Protein AF-A0A9W6WKI5-F1 (afdb_monomer_lite)

Radius of gyration: 19.66 Å; chains: 1; bounding box: 50×52×64 Å

Foldseek 3Di:
DDCCDPVNVVLVVLVVVLVVLVVVLVCQQPPQVVVNQLFGAADCPPCQVQDPDRRVDADPVGFTKGFLLSLLVSLQSLQVSLVSLLVNCLPPVVSLVVNLVSVVSNLSSLCQQQPDDDPPPVPDPDDDLDDHQADPVLLWGFMWTDRPPSDIDTDPRDDCSRVSQQSNKDKDAVVSCVSRVVNVVSVVVCCVVVVVSCVRQWQPPPPQPVRNMTMGGSAHPVSVVSVVVQCPDCVHNDPPPDD

Sequence (243 aa):
MNGISAMSIHRQFLERVFQKLLLNFTWWVNIKDSDGNGVFEGGFLGLDNIGVFNRSEPLPTGGSLEQTDATGWMAFFSLQMLNIALELAKENPVYEDIASKFFEHYLLIADAMSFQSARVNEDRKGKTTNESLWSETDQFFYDAITWGDNHKQKLPVRSLVGLIPLYASLTLEPEILKRFPNFTKRLDWLVENKQYLIKRNIGCMNVKGSGDRLLLSLVSKDRLLAILSKMFDEDEFLSNYEF

pLDDT: mean 78.52, std 16.02, range [34.25, 97.06]

Secondary structure (DSSP, 8-state):
-----HHHHHHHHHHHHHHHHHHHHHHHHHHH-TTSSS-------S-TTSSSS-TTS--TT-SEEE-HHHHHHHHHHHHHHHHHHHHHHTT-TTHHHHHHHHHHHHHHHHHHHHS------TT--S------SEETTTTEE--EEE-STT-EEE-----GGGGGGGG-EEEEPHHHHHH-HHHHHHHHHHHHH-HHHHHHH-TTSSS--TTS-EEEESS-HHHHHHHHHHHT-TTTTS-SS--

Structure (mmCIF, N/CA/C/O backbone):
data_AF-A0A9W6WKI5-F1
#
_entry.id   AF-A0A9W6WKI5-F1
#
loop_
_atom_site.group_PDB
_atom_site.id
_atom_site.type_symbol
_atom_site.label_atom_id
_atom_site.label_alt_id
_atom_site.label_comp_id
_atom_site.label_asym_id
_atom_site.label_entity_id
_atom_site.label_seq_id
_atom_site.pdbx_PDB_ins_code
_atom_site.Cartn_x
_atom_site.Cartn_y
_atom_site.Cartn_z
_atom_site.occupancy
_atom_site.B_iso_or_equiv
_atom_site.auth_seq_id
_atom_site.auth_comp_id
_atom_site.auth_asym_id
_atom_site.auth_atom_id
_atom_site.pdbx_PDB_model_num
ATOM 1 N N . MET A 1 1 ? -12.259 -18.295 38.753 1.00 41.28 1 MET A N 1
ATOM 2 C CA . MET A 1 1 ? -11.336 -18.931 37.783 1.00 41.28 1 MET A CA 1
ATOM 3 C C . MET A 1 1 ? -12.185 -19.839 36.902 1.00 41.28 1 MET A C 1
ATOM 5 O O . MET A 1 1 ? -12.921 -20.619 37.475 1.00 41.28 1 MET A O 1
ATOM 9 N N . ASN A 1 2 ? -12.263 -19.799 35.577 1.00 44.81 2 ASN A N 1
ATOM 10 C CA . ASN A 1 2 ? -11.588 -19.061 34.518 1.00 44.81 2 ASN A CA 1
ATOM 11 C C . ASN A 1 2 ? -12.604 -18.962 33.371 1.00 44.81 2 ASN A C 1
ATOM 13 O O . ASN A 1 2 ? -12.918 -19.965 32.742 1.00 44.81 2 ASN A O 1
ATOM 17 N N . GLY A 1 3 ? -13.135 -17.767 33.135 1.00 44.56 3 GLY A N 1
ATOM 18 C CA . GLY A 1 3 ? -13.966 -17.456 31.976 1.00 44.56 3 GLY A CA 1
ATOM 19 C C . GLY A 1 3 ? -13.256 -16.435 31.102 1.00 44.56 3 GLY A C 1
ATOM 20 O O . GLY A 1 3 ? -13.768 -15.340 30.906 1.00 44.56 3 GLY A O 1
ATOM 21 N N . ILE A 1 4 ? -12.043 -16.746 30.638 1.00 52.72 4 ILE A N 1
ATOM 22 C CA . ILE A 1 4 ? -11.463 -15.975 29.535 1.00 52.72 4 ILE A CA 1
ATOM 23 C C . ILE A 1 4 ? -12.296 -16.376 28.315 1.00 52.72 4 ILE A C 1
ATOM 25 O O . ILE A 1 4 ? -12.181 -17.503 27.837 1.00 52.72 4 ILE A O 1
ATOM 29 N N . SER A 1 5 ? -13.220 -15.511 27.886 1.00 53.81 5 SER A N 1
ATOM 30 C CA . SER A 1 5 ? -14.055 -15.792 26.715 1.00 53.81 5 SER A CA 1
ATOM 31 C C . SER A 1 5 ? -13.151 -16.039 25.502 1.00 53.81 5 SER A C 1
ATOM 33 O O . SER A 1 5 ? -12.089 -15.425 25.387 1.00 53.81 5 SER A O 1
ATOM 35 N N . ALA A 1 6 ? -13.541 -16.921 24.579 1.00 55.19 6 ALA A N 1
ATOM 36 C CA . ALA A 1 6 ? -12.761 -17.182 23.361 1.00 55.19 6 ALA A CA 1
ATOM 37 C C . ALA A 1 6 ? -12.403 -15.876 22.615 1.00 55.19 6 ALA A C 1
ATOM 39 O O . ALA A 1 6 ? -11.297 -15.716 22.105 1.00 55.19 6 ALA A O 1
ATOM 40 N N . MET A 1 7 ? -13.301 -14.887 22.669 1.00 58.53 7 MET A N 1
ATOM 41 C CA . MET A 1 7 ? -13.114 -13.539 22.128 1.00 58.53 7 MET A CA 1
ATOM 42 C C . MET A 1 7 ? -11.949 -12.768 22.786 1.00 58.53 7 MET A C 1
ATOM 44 O O . MET A 1 7 ? -11.243 -12.026 22.107 1.00 58.53 7 MET A O 1
ATOM 48 N N . SER A 1 8 ? -11.686 -12.989 24.078 1.00 60.91 8 SER A N 1
ATOM 49 C CA . SER A 1 8 ? -10.527 -12.436 24.792 1.00 60.91 8 SER A CA 1
ATOM 50 C C . SER A 1 8 ? -9.205 -13.102 24.375 1.00 60.91 8 SER A C 1
ATOM 52 O O . SER A 1 8 ? -8.201 -12.407 24.215 1.00 60.91 8 SER A O 1
ATOM 54 N N . ILE A 1 9 ? -9.203 -14.416 24.109 1.00 67.19 9 ILE A N 1
ATOM 55 C CA . ILE A 1 9 ? -8.004 -15.161 23.670 1.00 67.19 9 ILE A CA 1
ATOM 56 C C . ILE A 1 9 ? -7.575 -14.730 22.261 1.00 67.19 9 ILE A C 1
ATOM 58 O O . ILE A 1 9 ? -6.396 -14.448 22.033 1.00 67.19 9 ILE A O 1
ATOM 62 N N . HIS A 1 10 ? -8.523 -14.619 21.325 1.00 80.25 10 HIS A N 1
ATOM 63 C CA . HIS A 1 10 ? -8.236 -14.155 19.964 1.00 80.25 10 HIS A CA 1
ATOM 64 C C . HIS A 1 10 ? -7.669 -12.732 19.948 1.00 80.25 10 HIS A C 1
ATOM 66 O O . HIS A 1 10 ? -6.751 -12.442 19.182 1.00 80.25 10 HIS A O 1
ATOM 72 N N . ARG 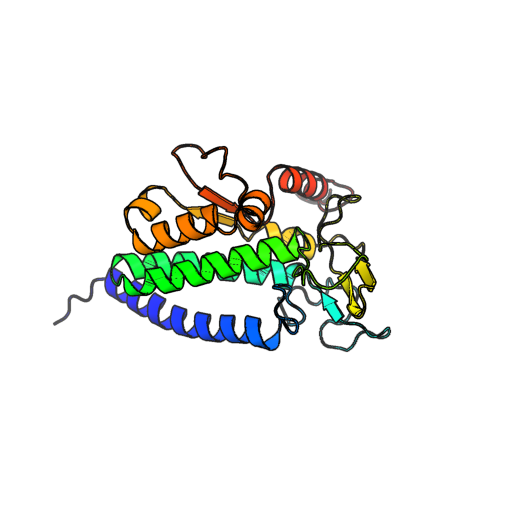A 1 11 ? -8.151 -11.862 20.840 1.00 84.94 11 ARG A N 1
ATOM 73 C CA . ARG A 1 11 ? -7.665 -10.486 20.941 1.00 84.94 11 ARG A CA 1
ATOM 74 C C . ARG A 1 11 ? -6.259 -10.390 21.514 1.00 84.94 11 ARG A C 1
ATOM 76 O O . ARG A 1 11 ? -5.435 -9.693 20.939 1.00 84.94 11 ARG A O 1
ATOM 83 N N . GLN A 1 12 ? -5.963 -11.106 22.599 1.00 89.69 12 GLN A N 1
ATOM 84 C CA . GLN A 1 12 ? -4.605 -11.130 23.156 1.00 89.69 12 GLN A CA 1
ATOM 85 C C . GLN A 1 12 ? -3.595 -11.667 22.141 1.00 89.69 12 GLN A C 1
ATOM 87 O O . GLN A 1 12 ? -2.474 -11.169 22.053 1.00 89.69 12 GLN A O 1
ATOM 92 N N . PHE A 1 13 ? -3.980 -12.675 21.355 1.00 91.75 13 PHE A N 1
ATOM 93 C CA . PHE A 1 13 ? -3.161 -13.137 20.241 1.00 91.75 13 PHE A CA 1
ATOM 94 C C . PHE A 1 13 ? -2.940 -12.023 19.212 1.00 91.75 13 PHE A C 1
ATOM 96 O O . PHE A 1 13 ? -1.791 -11.742 18.865 1.00 91.75 13 PHE A O 1
ATOM 103 N N . LEU A 1 14 ? -4.018 -11.368 18.773 1.00 93.00 14 LEU A N 1
ATOM 104 C CA . LEU A 1 14 ? -3.958 -10.304 17.777 1.00 93.00 14 LEU A CA 1
ATOM 105 C C . LEU A 1 14 ? -3.077 -9.140 18.242 1.00 93.00 14 LEU A C 1
ATOM 107 O O . LEU A 1 14 ? -2.193 -8.721 17.508 1.00 93.00 14 LEU A O 1
ATOM 111 N N . GLU A 1 15 ? -3.240 -8.688 19.482 1.00 94.44 15 GLU A N 1
ATOM 112 C CA . GLU A 1 15 ? -2.440 -7.626 20.092 1.00 94.44 15 GLU A CA 1
ATOM 113 C C . GLU A 1 15 ? -0.954 -8.013 20.187 1.00 94.44 15 GLU A C 1
ATOM 115 O O . GLU A 1 15 ? -0.076 -7.234 19.815 1.00 94.44 15 GLU A O 1
ATOM 120 N N . ARG A 1 16 ? -0.645 -9.257 20.583 1.00 94.12 16 ARG A N 1
ATOM 121 C CA . ARG A 1 16 ? 0.739 -9.764 20.622 1.00 94.12 16 ARG A CA 1
ATOM 122 C C . ARG A 1 16 ? 1.389 -9.817 19.242 1.00 94.12 16 ARG A C 1
ATOM 124 O O . ARG A 1 16 ? 2.583 -9.538 19.127 1.00 94.12 16 ARG A O 1
ATOM 131 N N . VAL A 1 17 ? 0.648 -10.228 18.215 1.00 95.75 17 VAL A N 1
ATOM 132 C CA . VAL A 1 17 ? 1.154 -10.282 16.837 1.00 95.75 17 VAL A CA 1
ATOM 133 C C . VAL A 1 17 ? 1.280 -8.873 16.263 1.00 95.75 17 VAL A C 1
ATOM 135 O O . VAL A 1 17 ? 2.304 -8.566 15.659 1.00 95.75 17 VAL A O 1
ATOM 138 N N . PHE A 1 18 ? 0.315 -7.994 16.532 1.00 95.75 18 PHE A N 1
ATOM 139 C CA . PHE A 1 18 ? 0.302 -6.608 16.072 1.00 95.75 18 PHE A CA 1
ATOM 140 C C . PHE A 1 18 ? 1.560 -5.844 16.488 1.00 95.75 18 PHE A C 1
ATOM 142 O O . PHE A 1 18 ? 2.175 -5.185 15.657 1.00 95.75 18 PHE A O 1
ATOM 149 N N . GLN A 1 19 ? 2.018 -6.006 17.733 1.00 94.62 19 GLN A N 1
ATOM 150 C CA . GLN A 1 19 ? 3.265 -5.382 18.197 1.00 94.62 19 GLN A CA 1
ATOM 151 C C . GLN A 1 19 ? 4.496 -5.859 17.403 1.00 94.62 19 GLN A C 1
ATOM 153 O O . GLN A 1 19 ? 5.381 -5.069 17.081 1.00 94.62 19 GLN A O 1
ATOM 158 N N . LYS A 1 20 ? 4.554 -7.143 17.028 1.00 95.75 20 LYS A N 1
ATOM 159 C CA . LYS A 1 20 ? 5.656 -7.685 16.211 1.00 95.75 20 LYS A CA 1
ATOM 160 C C . LYS A 1 20 ? 5.578 -7.202 14.765 1.00 95.75 20 LYS A C 1
ATOM 162 O O . LYS A 1 20 ? 6.603 -6.854 14.184 1.00 95.75 20 LYS A O 1
ATOM 167 N N . LEU A 1 21 ? 4.370 -7.159 14.207 1.00 96.12 21 LEU A N 1
ATOM 168 C CA . LEU A 1 21 ? 4.124 -6.614 12.877 1.00 96.12 21 LEU A CA 1
ATOM 169 C C . LEU A 1 21 ? 4.480 -5.126 12.815 1.00 96.12 21 LEU A C 1
ATOM 171 O O . LEU A 1 21 ? 5.091 -4.702 11.846 1.00 96.12 21 LEU A O 1
ATOM 175 N N . LEU A 1 22 ? 4.198 -4.352 13.866 1.00 94.31 22 LEU A N 1
ATOM 176 C CA . LEU A 1 22 ? 4.575 -2.941 13.961 1.00 94.31 22 LEU A CA 1
ATOM 177 C C . LEU A 1 22 ? 6.097 -2.746 13.895 1.00 94.31 22 LEU A C 1
ATOM 179 O O . LEU A 1 22 ? 6.571 -1.858 13.182 1.00 94.31 22 LEU A O 1
ATOM 183 N N . LEU A 1 23 ? 6.867 -3.584 14.596 1.00 93.06 23 LEU A N 1
ATOM 184 C CA . LEU A 1 23 ? 8.332 -3.566 14.522 1.00 93.06 23 LEU A CA 1
ATOM 185 C C . LEU A 1 23 ? 8.826 -3.922 13.116 1.00 93.06 23 LEU A C 1
ATOM 187 O O . LEU A 1 23 ? 9.700 -3.242 12.584 1.00 93.06 23 LEU A O 1
ATOM 191 N N . ASN A 1 24 ? 8.240 -4.951 12.499 1.00 91.62 24 ASN A N 1
ATOM 192 C CA . ASN A 1 24 ? 8.597 -5.358 11.143 1.00 91.62 24 ASN A CA 1
ATOM 193 C C . ASN A 1 24 ? 8.261 -4.275 10.104 1.00 91.62 24 ASN A C 1
ATOM 195 O O . ASN A 1 24 ? 9.107 -3.935 9.285 1.00 91.62 24 ASN A O 1
ATOM 199 N N . PHE A 1 25 ? 7.076 -3.673 10.192 1.00 90.81 25 PHE A N 1
ATOM 200 C CA . PHE A 1 25 ? 6.663 -2.559 9.342 1.00 90.81 25 PHE A CA 1
ATOM 201 C C . PHE A 1 25 ? 7.618 -1.370 9.478 1.00 90.81 25 PHE A C 1
ATOM 203 O O . PHE A 1 25 ? 8.056 -0.794 8.488 1.00 90.81 25 PHE A O 1
ATOM 210 N N . THR A 1 26 ? 7.987 -1.024 10.714 1.00 87.19 26 THR A N 1
ATOM 211 C CA . THR A 1 26 ? 8.913 0.084 10.986 1.00 87.19 26 THR A CA 1
ATOM 212 C C . THR A 1 26 ? 10.306 -0.195 10.419 1.00 87.19 26 THR A C 1
ATOM 214 O O . THR A 1 26 ? 10.946 0.716 9.902 1.00 87.19 26 THR A O 1
ATOM 217 N N . TRP A 1 27 ? 10.774 -1.445 10.472 1.00 87.88 27 TRP A N 1
ATOM 218 C CA . TRP A 1 27 ? 12.021 -1.842 9.820 1.00 87.88 27 TRP A CA 1
ATOM 219 C C . TRP A 1 27 ? 11.950 -1.643 8.302 1.00 87.88 27 TRP A C 1
ATOM 221 O O . TRP A 1 27 ? 12.864 -1.046 7.741 1.00 87.88 27 TRP A O 1
ATOM 231 N N . TRP A 1 28 ? 10.854 -2.059 7.656 1.00 83.81 28 TRP A N 1
ATOM 232 C CA . TRP A 1 28 ? 10.648 -1.836 6.222 1.00 83.81 28 TRP A CA 1
ATOM 233 C C . TRP A 1 28 ? 10.682 -0.348 5.868 1.00 83.81 28 TRP A C 1
ATOM 235 O O . TRP A 1 28 ? 11.457 0.049 5.006 1.00 83.81 28 TRP A O 1
ATOM 245 N N . VAL A 1 29 ? 9.919 0.488 6.577 1.00 80.94 29 VAL A N 1
ATOM 246 C CA . VAL A 1 29 ? 9.903 1.946 6.348 1.00 80.94 29 VAL A CA 1
ATOM 247 C C . VAL A 1 29 ? 11.280 2.580 6.544 1.00 80.94 29 VAL A C 1
ATOM 249 O O . VAL A 1 29 ? 11.653 3.462 5.790 1.00 80.94 29 VAL A O 1
ATOM 252 N N . ASN A 1 30 ? 12.065 2.139 7.526 1.00 72.44 30 ASN A N 1
ATOM 253 C CA . ASN A 1 30 ? 13.348 2.787 7.810 1.00 72.44 30 ASN A CA 1
ATOM 254 C C . ASN A 1 30 ? 14.508 2.290 6.941 1.00 72.44 30 ASN A C 1
ATOM 256 O O . ASN A 1 30 ? 15.483 3.013 6.763 1.00 72.44 30 ASN A O 1
ATOM 260 N N . ILE A 1 31 ? 14.461 1.038 6.486 1.00 68.69 31 ILE A N 1
ATOM 261 C CA . ILE A 1 31 ? 15.599 0.394 5.815 1.00 68.69 31 ILE A CA 1
ATOM 262 C C . ILE A 1 31 ? 15.373 0.271 4.312 1.00 68.69 31 ILE A C 1
ATOM 264 O O . ILE A 1 31 ? 16.342 0.242 3.558 1.00 68.69 31 ILE A O 1
ATOM 268 N N . LYS A 1 32 ? 14.115 0.161 3.881 1.00 66.94 32 LYS A N 1
ATOM 269 C CA . LYS A 1 32 ? 13.749 -0.173 2.502 1.00 66.94 32 LYS A CA 1
ATOM 270 C C . LYS A 1 32 ? 13.046 0.958 1.757 1.00 66.94 32 LYS A C 1
ATOM 272 O O . LYS A 1 32 ? 12.814 0.802 0.570 1.00 66.94 32 LYS A O 1
ATOM 277 N N . ASP A 1 33 ? 12.775 2.078 2.423 1.00 67.06 33 ASP A N 1
ATOM 278 C CA . ASP A 1 33 ? 12.404 3.368 1.825 1.00 67.06 33 ASP A CA 1
ATOM 279 C C . ASP A 1 33 ? 13.541 4.367 2.109 1.00 67.06 33 ASP A C 1
ATOM 281 O O . ASP A 1 33 ? 13.442 5.239 2.974 1.00 67.06 33 ASP A O 1
ATOM 285 N N . SER A 1 34 ? 14.692 4.167 1.453 1.00 58.53 34 SER A N 1
ATOM 286 C CA . SER A 1 34 ? 15.937 4.902 1.740 1.00 58.53 34 SER A CA 1
ATOM 287 C C . SER A 1 34 ? 15.818 6.415 1.544 1.00 58.53 34 SER A C 1
ATOM 289 O O . SER A 1 34 ? 16.515 7.172 2.221 1.00 58.53 34 SER A O 1
ATOM 291 N N . ASP A 1 35 ? 14.906 6.849 0.673 1.00 60.00 35 ASP A N 1
ATOM 292 C CA . ASP A 1 35 ? 14.673 8.259 0.357 1.00 60.00 35 ASP A CA 1
ATOM 293 C C . ASP A 1 35 ? 13.471 8.861 1.111 1.00 60.00 35 ASP A C 1
ATOM 295 O O . ASP A 1 35 ? 13.196 10.063 0.997 1.00 60.00 35 ASP A O 1
ATOM 299 N N . GLY A 1 36 ? 12.747 8.060 1.904 1.00 61.41 36 GLY A N 1
ATOM 300 C CA . GLY A 1 36 ? 11.552 8.494 2.631 1.00 61.41 36 GLY A CA 1
ATOM 301 C C . GLY A 1 36 ? 10.460 9.028 1.698 1.00 61.41 36 GLY A C 1
ATOM 302 O O . GLY A 1 36 ? 9.802 10.036 2.015 1.00 61.41 36 GLY A O 1
ATOM 303 N N . ASN A 1 37 ? 10.349 8.428 0.512 1.00 63.78 37 ASN A N 1
ATOM 304 C CA . ASN A 1 37 ? 9.444 8.822 -0.561 1.00 63.78 37 ASN A CA 1
ATOM 305 C C . ASN A 1 37 ? 8.257 7.855 -0.712 1.00 63.78 37 ASN A C 1
ATOM 307 O O . ASN A 1 37 ? 7.377 8.135 -1.521 1.00 63.78 37 ASN A O 1
ATOM 311 N N . GLY A 1 38 ? 8.192 6.778 0.083 1.00 59.62 38 GLY A N 1
ATOM 312 C CA . GLY A 1 38 ? 7.109 5.795 0.042 1.00 59.62 38 GLY A CA 1
ATOM 313 C C . GLY A 1 38 ? 7.229 4.764 -1.085 1.00 59.62 38 GLY A C 1
ATOM 314 O O . GLY A 1 38 ? 6.270 4.024 -1.314 1.00 59.62 38 GLY A O 1
ATOM 315 N N . VAL A 1 39 ? 8.376 4.707 -1.769 1.00 65.75 39 VAL A N 1
ATOM 316 C CA . VAL A 1 39 ? 8.739 3.657 -2.727 1.00 65.75 39 VAL A CA 1
ATOM 317 C C . VAL A 1 39 ? 9.724 2.716 -2.049 1.00 65.75 39 VAL A C 1
ATOM 319 O O . VAL A 1 39 ? 10.724 3.150 -1.482 1.00 65.75 39 VAL A O 1
ATOM 322 N N . PHE A 1 40 ? 9.422 1.419 -2.083 1.00 69.94 40 PHE A N 1
ATOM 323 C CA . PHE A 1 40 ? 10.217 0.421 -1.377 1.00 69.94 40 PHE A CA 1
ATOM 324 C C . PHE A 1 40 ? 11.110 -0.358 -2.337 1.00 69.94 40 PHE A C 1
ATOM 326 O O . PHE A 1 40 ? 10.683 -0.745 -3.427 1.00 69.94 40 PHE A O 1
ATOM 333 N N . GLU A 1 41 ? 12.339 -0.627 -1.901 1.00 65.81 41 GLU A N 1
ATOM 334 C CA . GLU A 1 41 ? 13.368 -1.276 -2.710 1.00 65.81 41 GLU A CA 1
ATOM 335 C C . GLU A 1 41 ? 13.987 -2.481 -2.000 1.00 65.81 41 GLU A C 1
ATOM 337 O O . GLU A 1 41 ? 14.454 -2.402 -0.866 1.00 65.81 41 GLU A O 1
ATOM 342 N N . GLY A 1 42 ? 14.099 -3.601 -2.704 1.00 61.56 42 GLY A N 1
ATOM 343 C CA . GLY A 1 42 ? 14.866 -4.766 -2.288 1.00 61.56 42 GLY A CA 1
ATOM 344 C C . GLY A 1 42 ? 14.240 -5.590 -1.157 1.00 61.56 42 GLY A C 1
ATOM 345 O O . GLY A 1 42 ? 13.552 -5.103 -0.264 1.00 61.56 42 GLY A O 1
ATOM 346 N N . GLY A 1 43 ? 14.586 -6.875 -1.138 1.00 56.56 43 GLY A N 1
ATOM 347 C CA . GLY A 1 43 ? 14.057 -7.860 -0.193 1.00 56.56 43 GLY A CA 1
ATOM 348 C C . GLY A 1 43 ? 13.468 -9.065 -0.919 1.00 56.56 43 GLY A C 1
ATOM 349 O O . GLY A 1 43 ? 12.985 -8.945 -2.041 1.00 56.56 43 GLY A O 1
ATOM 350 N N . PHE A 1 44 ? 13.544 -10.231 -0.277 1.00 53.44 44 PHE A N 1
ATOM 351 C CA . PHE A 1 44 ? 12.926 -11.456 -0.778 1.00 53.44 44 PHE A CA 1
ATOM 352 C C . PHE A 1 44 ? 11.429 -11.419 -0.465 1.00 53.44 44 PHE A C 1
ATOM 354 O O . PHE A 1 44 ? 11.034 -11.529 0.697 1.00 53.44 44 PHE A O 1
ATOM 361 N N . LEU A 1 45 ? 10.610 -11.226 -1.496 1.00 63.53 45 LEU A N 1
ATOM 362 C CA . LEU A 1 45 ? 9.148 -11.116 -1.380 1.00 63.53 45 LEU A CA 1
ATOM 363 C C . LEU A 1 45 ? 8.429 -12.353 -1.939 1.00 63.53 45 LEU A C 1
ATOM 365 O O . LEU A 1 45 ? 7.205 -12.355 -2.056 1.00 63.53 45 LEU A O 1
ATOM 369 N N . GLY A 1 46 ? 9.184 -13.409 -2.268 1.00 57.12 46 GLY A N 1
ATOM 370 C CA . GLY A 1 46 ? 8.660 -14.676 -2.784 1.00 57.12 46 GLY A CA 1
ATOM 371 C C . GLY A 1 46 ? 8.456 -14.699 -4.301 1.00 57.12 46 GLY A C 1
ATOM 372 O O . GLY A 1 46 ? 7.895 -15.661 -4.816 1.00 57.12 46 GLY A O 1
ATOM 373 N N . LEU A 1 47 ? 8.912 -13.659 -5.008 1.00 66.12 47 LEU A N 1
ATOM 374 C CA . LEU A 1 47 ? 8.833 -13.480 -6.466 1.00 66.12 47 LEU A CA 1
ATOM 375 C C . LEU A 1 47 ? 10.227 -13.234 -7.069 1.00 66.12 47 LEU A C 1
ATOM 377 O O . LEU A 1 47 ? 10.429 -12.459 -8.003 1.00 66.12 47 LEU A O 1
ATOM 381 N N . ASP A 1 48 ? 11.228 -13.879 -6.488 1.00 63.12 48 ASP A N 1
ATOM 382 C CA . ASP A 1 48 ? 12.632 -13.510 -6.675 1.00 63.12 48 ASP A CA 1
ATOM 383 C C . ASP A 1 48 ? 13.218 -14.007 -8.006 1.00 63.12 48 ASP A C 1
ATOM 385 O O . ASP A 1 48 ? 14.275 -13.548 -8.431 1.00 63.12 48 ASP A O 1
ATOM 389 N N . ASN A 1 49 ? 12.506 -14.905 -8.693 1.00 65.75 49 ASN A N 1
ATOM 390 C CA . ASN A 1 49 ? 12.877 -15.485 -9.984 1.00 65.75 49 ASN A CA 1
ATOM 391 C C . ASN A 1 49 ? 12.141 -14.874 -11.190 1.00 65.75 49 ASN A C 1
ATOM 393 O O . ASN A 1 49 ? 12.372 -15.323 -12.310 1.00 65.75 49 ASN A O 1
ATOM 397 N N . ILE A 1 50 ? 11.256 -13.891 -10.985 1.00 69.56 50 ILE A N 1
ATOM 398 C CA . ILE A 1 50 ? 10.502 -13.247 -12.079 1.00 69.56 50 ILE A CA 1
ATOM 399 C C . ILE A 1 50 ? 11.010 -11.839 -12.426 1.00 69.56 50 ILE A C 1
ATOM 401 O O . ILE A 1 50 ? 10.478 -11.194 -13.326 1.00 69.56 50 ILE A O 1
ATOM 405 N N . GLY A 1 51 ? 12.047 -11.364 -11.729 1.00 66.94 51 GLY A N 1
ATOM 406 C CA . GLY A 1 51 ? 12.718 -10.096 -12.019 1.00 66.94 51 GLY A CA 1
ATOM 407 C C . GLY A 1 51 ? 13.822 -10.228 -13.072 1.00 66.94 51 GLY A C 1
ATOM 408 O O . GLY A 1 51 ? 14.488 -11.254 -13.166 1.00 66.94 51 GLY A O 1
ATOM 409 N N . VAL A 1 52 ? 14.054 -9.153 -13.833 1.00 73.50 52 VAL A N 1
ATOM 410 C CA . VAL A 1 52 ? 15.133 -9.073 -14.843 1.00 73.50 52 VAL A CA 1
ATOM 411 C C . VAL A 1 52 ? 16.524 -9.053 -14.199 1.00 73.50 52 VAL A C 1
ATOM 413 O O . VAL A 1 52 ? 17.489 -9.542 -14.780 1.00 73.50 52 VAL A O 1
ATOM 416 N N . PHE A 1 53 ? 16.629 -8.494 -12.990 1.00 77.56 53 PHE A N 1
ATOM 417 C CA . PHE A 1 53 ? 17.879 -8.354 -12.247 1.00 77.56 53 PHE A CA 1
ATOM 418 C C . PHE A 1 53 ? 17.834 -9.116 -10.928 1.00 77.56 53 PHE A C 1
ATOM 420 O O . PHE A 1 53 ? 16.780 -9.228 -10.296 1.00 77.56 53 PHE A O 1
ATOM 427 N N . ASN A 1 54 ? 19.005 -9.575 -10.476 1.00 73.06 54 ASN A N 1
ATOM 428 C CA . ASN A 1 54 ? 19.160 -10.086 -9.123 1.00 73.06 54 ASN A CA 1
ATOM 429 C C . ASN A 1 54 ? 18.966 -8.937 -8.124 1.00 73.06 54 ASN A C 1
ATOM 431 O O . ASN A 1 54 ? 19.775 -8.020 -8.031 1.00 73.06 54 ASN A O 1
ATOM 435 N N . ARG A 1 55 ? 17.883 -9.022 -7.355 1.00 75.25 55 ARG A N 1
ATOM 436 C CA . ARG A 1 55 ? 17.417 -7.989 -6.419 1.00 75.25 55 ARG A CA 1
ATOM 437 C C . ARG A 1 55 ? 18.287 -7.856 -5.165 1.00 75.25 55 ARG A C 1
ATOM 439 O O . ARG A 1 55 ? 18.080 -6.943 -4.371 1.00 75.25 55 ARG A O 1
ATOM 446 N N . SER A 1 56 ? 19.210 -8.796 -4.957 1.00 70.94 56 SER A N 1
ATOM 447 C CA . SER A 1 56 ? 20.131 -8.814 -3.812 1.00 70.94 56 SER A CA 1
ATOM 448 C C . SER A 1 56 ? 21.512 -8.256 -4.146 1.00 70.94 56 SER A C 1
ATOM 450 O O . SER A 1 56 ? 22.356 -8.152 -3.258 1.00 70.94 56 SER A O 1
ATOM 452 N N . GLU A 1 57 ? 21.754 -7.912 -5.409 1.00 76.94 57 GLU A N 1
ATOM 453 C CA . GLU A 1 57 ? 23.042 -7.429 -5.888 1.00 76.94 57 GLU A CA 1
ATOM 454 C C . GLU A 1 57 ? 22.912 -5.999 -6.424 1.00 76.94 57 GLU A C 1
ATOM 456 O O . GLU A 1 57 ? 21.849 -5.614 -6.916 1.00 76.94 57 GLU A O 1
ATOM 461 N N . PRO A 1 58 ? 23.983 -5.191 -6.344 1.00 79.69 58 PRO A N 1
ATOM 462 C CA . PRO A 1 58 ? 24.019 -3.907 -7.026 1.00 79.69 58 PRO A CA 1
ATOM 463 C C . PRO A 1 58 ? 23.772 -4.090 -8.523 1.00 79.69 58 PRO A C 1
ATOM 465 O O . PRO A 1 58 ? 24.313 -5.009 -9.143 1.00 79.69 58 PRO A O 1
ATOM 468 N N . LEU A 1 59 ? 22.992 -3.188 -9.120 1.00 83.31 59 LEU A N 1
ATOM 469 C CA . LEU A 1 59 ? 22.758 -3.227 -10.558 1.00 83.31 59 LEU A CA 1
ATOM 470 C C . LEU A 1 59 ? 24.090 -3.052 -11.313 1.00 83.31 59 LEU A C 1
ATOM 472 O O . LEU A 1 59 ? 24.865 -2.152 -10.973 1.00 83.31 59 LEU A O 1
ATOM 476 N N . PRO A 1 60 ? 24.358 -3.842 -12.375 1.00 82.06 60 PRO A N 1
ATOM 477 C CA . PRO A 1 60 ? 25.601 -3.740 -13.148 1.00 82.06 60 PRO A CA 1
ATOM 478 C C . PRO A 1 60 ? 25.841 -2.345 -13.742 1.00 82.06 60 PRO A C 1
ATOM 480 O O . PRO A 1 60 ? 26.976 -1.944 -13.978 1.00 82.06 60 PRO A O 1
ATOM 483 N N . THR A 1 61 ? 24.758 -1.606 -13.984 1.00 81.44 61 THR A N 1
ATOM 484 C CA . THR A 1 61 ? 24.739 -0.249 -14.540 1.00 81.44 61 THR A CA 1
ATOM 485 C C . THR A 1 61 ? 24.743 0.848 -13.473 1.00 81.44 61 THR A C 1
ATOM 487 O O . THR A 1 61 ? 24.574 2.020 -13.808 1.00 81.44 61 THR A O 1
ATOM 490 N N . GLY A 1 62 ? 24.869 0.493 -12.191 1.00 83.06 62 GLY A N 1
ATO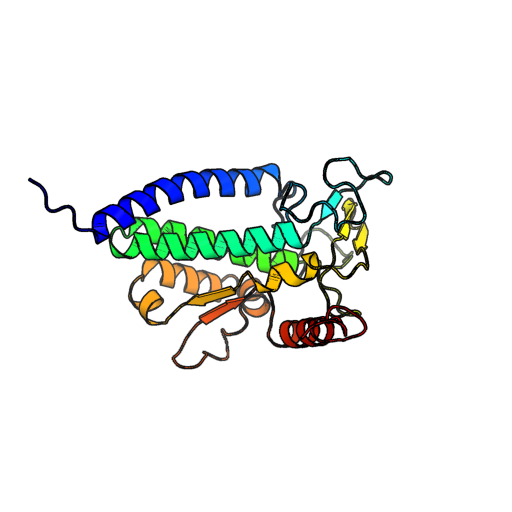M 491 C CA . GLY A 1 62 ? 24.536 1.384 -11.082 1.00 83.06 62 GLY A CA 1
ATOM 492 C C . GLY A 1 62 ? 23.040 1.717 -11.030 1.00 83.06 62 GLY A C 1
ATOM 493 O O . GLY A 1 62 ? 22.250 1.193 -11.819 1.00 83.06 62 GLY A O 1
ATOM 494 N N . GLY A 1 63 ? 22.674 2.602 -10.103 1.00 82.06 63 GLY A N 1
ATOM 495 C CA . GLY A 1 63 ? 21.286 2.970 -9.823 1.00 82.06 63 GLY A CA 1
ATOM 496 C C . GLY A 1 63 ? 20.610 2.063 -8.792 1.00 82.06 63 GLY A C 1
ATOM 497 O O . GLY A 1 63 ? 21.168 1.045 -8.371 1.00 82.06 63 GLY A O 1
ATOM 498 N N . SER A 1 64 ? 19.408 2.462 -8.397 1.00 80.19 64 SER A N 1
ATOM 499 C CA . SER A 1 64 ? 18.538 1.762 -7.456 1.00 80.19 64 SER A CA 1
ATOM 500 C C . SER A 1 64 ? 17.315 1.194 -8.170 1.00 80.19 64 SER A C 1
ATOM 502 O O . SER A 1 64 ? 16.817 1.789 -9.128 1.00 80.19 64 SER A O 1
ATOM 504 N N . LEU A 1 65 ? 16.856 0.021 -7.730 1.00 84.12 65 LEU A N 1
ATOM 505 C CA . LEU A 1 65 ? 15.697 -0.661 -8.301 1.00 84.12 65 LEU A CA 1
ATOM 506 C C . LEU A 1 65 ? 14.450 -0.352 -7.464 1.00 84.12 65 LEU A C 1
ATOM 508 O O . LEU A 1 65 ? 14.262 -0.929 -6.394 1.00 84.12 65 LEU A O 1
ATOM 512 N N . GLU A 1 66 ? 13.575 0.490 -8.002 1.00 83.81 66 GLU A N 1
ATOM 513 C CA . GLU A 1 66 ? 12.239 0.741 -7.474 1.00 83.81 66 GLU A CA 1
ATOM 514 C C . GLU A 1 66 ? 11.306 -0.413 -7.859 1.00 83.81 66 GLU A C 1
ATOM 516 O O . GLU A 1 66 ? 11.060 -0.677 -9.043 1.00 83.81 66 GLU A O 1
ATOM 521 N N . GLN A 1 67 ? 10.783 -1.108 -6.850 1.00 83.12 67 GLN A N 1
ATOM 522 C CA . GLN A 1 67 ? 10.041 -2.349 -7.033 1.00 83.12 67 GLN A CA 1
ATOM 523 C C . GLN A 1 67 ? 8.537 -2.152 -6.833 1.00 83.12 67 GLN A C 1
ATOM 525 O O . GLN A 1 67 ? 8.068 -1.671 -5.793 1.00 83.12 67 GLN A O 1
ATOM 530 N N . THR A 1 68 ? 7.761 -2.568 -7.831 1.00 82.88 68 THR A N 1
ATOM 531 C CA . THR A 1 68 ? 6.297 -2.483 -7.806 1.00 82.88 68 THR A CA 1
ATOM 532 C C . THR A 1 68 ? 5.702 -3.437 -6.775 1.00 82.88 68 THR A C 1
ATOM 534 O O . THR A 1 68 ? 4.766 -3.066 -6.065 1.00 82.88 68 THR A O 1
ATOM 537 N N . ASP A 1 69 ? 6.244 -4.648 -6.646 1.00 83.25 69 ASP A N 1
ATOM 538 C CA . ASP A 1 69 ? 5.754 -5.646 -5.694 1.00 83.25 69 ASP A CA 1
ATOM 539 C C . ASP A 1 69 ? 6.036 -5.226 -4.253 1.00 83.25 69 ASP A C 1
ATOM 541 O O . ASP A 1 69 ? 5.115 -5.246 -3.444 1.00 83.25 69 ASP A O 1
ATOM 545 N N . ALA A 1 70 ? 7.257 -4.793 -3.930 1.00 84.50 70 ALA A N 1
ATOM 546 C CA . ALA A 1 70 ? 7.608 -4.303 -2.596 1.00 84.50 70 ALA A CA 1
ATOM 547 C C . ALA A 1 70 ? 6.684 -3.164 -2.154 1.00 84.50 70 ALA A C 1
ATOM 549 O O . ALA A 1 70 ? 6.120 -3.191 -1.057 1.00 84.50 70 ALA A O 1
ATOM 550 N N . THR A 1 71 ? 6.462 -2.203 -3.050 1.00 85.56 71 THR A N 1
ATOM 551 C CA . THR A 1 71 ? 5.585 -1.057 -2.802 1.00 85.56 71 THR A CA 1
ATOM 552 C C . THR A 1 71 ? 4.121 -1.494 -2.643 1.00 85.56 71 THR A C 1
ATOM 554 O O . THR A 1 71 ? 3.452 -1.091 -1.687 1.00 85.56 71 THR A O 1
ATOM 557 N N . GLY A 1 72 ? 3.631 -2.391 -3.506 1.00 88.56 72 GLY A N 1
ATOM 558 C CA . GLY A 1 72 ? 2.283 -2.957 -3.413 1.00 88.56 72 GLY A CA 1
ATOM 559 C C . GLY A 1 72 ? 2.054 -3.769 -2.130 1.00 88.56 72 GLY A C 1
ATOM 560 O O . GLY A 1 72 ? 1.035 -3.596 -1.457 1.00 88.56 72 GLY A O 1
ATOM 561 N N . TRP A 1 73 ? 3.024 -4.595 -1.730 1.00 90.69 73 TRP A N 1
ATOM 562 C CA . TRP A 1 73 ? 2.984 -5.352 -0.479 1.00 90.69 73 TRP A CA 1
ATOM 563 C C . TRP A 1 73 ? 2.989 -4.443 0.745 1.00 90.69 73 TRP A C 1
ATOM 565 O O . TRP A 1 73 ? 2.249 -4.708 1.689 1.00 90.69 73 TRP A O 1
ATOM 575 N N . MET A 1 74 ? 3.755 -3.351 0.736 1.00 91.19 74 MET A N 1
ATOM 576 C CA . MET A 1 74 ? 3.767 -2.391 1.843 1.00 91.19 74 MET A CA 1
ATOM 577 C C . MET A 1 74 ? 2.470 -1.584 1.946 1.00 91.19 74 MET A C 1
ATOM 579 O O . MET A 1 74 ? 2.004 -1.310 3.059 1.00 91.19 74 MET A O 1
ATOM 583 N N . ALA A 1 75 ? 1.824 -1.265 0.821 1.00 91.06 75 ALA A N 1
ATOM 584 C CA . ALA A 1 75 ? 0.476 -0.702 0.837 1.00 91.06 75 ALA A CA 1
ATOM 585 C C . ALA A 1 75 ? -0.535 -1.696 1.423 1.00 91.06 75 ALA A C 1
ATOM 587 O O . ALA A 1 75 ? -1.304 -1.339 2.318 1.00 91.06 75 ALA A O 1
ATOM 588 N N . PHE A 1 76 ? -0.497 -2.958 0.981 1.00 93.31 76 PHE A N 1
ATOM 589 C CA . PHE A 1 76 ? -1.348 -4.013 1.526 1.00 93.31 76 PHE A CA 1
ATOM 590 C C . PHE A 1 76 ? -1.106 -4.216 3.026 1.00 93.31 76 PHE A C 1
ATOM 592 O O . PHE A 1 76 ? -2.057 -4.247 3.805 1.00 93.31 76 PHE A O 1
ATOM 599 N N . PHE A 1 77 ? 0.155 -4.273 3.455 1.00 94.50 77 PHE A N 1
ATOM 600 C CA . PHE A 1 77 ? 0.529 -4.402 4.859 1.00 94.50 77 PHE A CA 1
ATOM 601 C C . PHE A 1 77 ? 0.011 -3.209 5.679 1.00 94.50 77 PHE A C 1
ATOM 603 O O . PHE A 1 77 ? -0.580 -3.408 6.740 1.00 94.50 77 PHE A O 1
ATOM 610 N N . SER A 1 78 ? 0.116 -1.981 5.162 1.00 94.69 78 SER A N 1
ATOM 611 C CA . SER A 1 78 ? -0.470 -0.794 5.804 1.00 94.69 78 SER A CA 1
ATOM 612 C C . SER A 1 78 ? -1.982 -0.948 6.006 1.00 94.69 78 SER A C 1
ATOM 614 O O . SER A 1 78 ? -2.485 -0.694 7.099 1.00 94.69 78 SER A O 1
ATOM 616 N N . LEU A 1 79 ? -2.708 -1.439 4.995 1.00 94.69 79 LEU A N 1
ATOM 617 C CA . LEU A 1 79 ? -4.150 -1.687 5.100 1.00 94.69 79 LEU A CA 1
ATOM 618 C C . LEU A 1 79 ? -4.491 -2.801 6.099 1.00 94.69 79 LEU A C 1
ATOM 620 O O . LEU A 1 79 ? -5.447 -2.661 6.861 1.00 94.69 79 LEU A O 1
ATOM 624 N N . GLN A 1 80 ? -3.706 -3.880 6.153 1.00 96.00 80 GLN A N 1
ATOM 625 C CA . GLN A 1 80 ? -3.908 -4.934 7.152 1.00 96.00 80 GLN A CA 1
ATOM 626 C C . GLN A 1 80 ? -3.634 -4.424 8.570 1.00 96.00 80 GLN A C 1
ATOM 628 O O . GLN A 1 80 ? -4.400 -4.716 9.486 1.00 96.00 80 GLN A O 1
ATOM 633 N N . MET A 1 81 ? -2.595 -3.608 8.762 1.00 97.06 81 MET A N 1
ATOM 634 C CA . MET A 1 81 ? -2.304 -2.991 10.056 1.00 97.06 81 MET A CA 1
ATOM 635 C C . MET A 1 81 ? -3.390 -2.000 10.482 1.00 97.06 81 MET A C 1
ATOM 637 O O . MET A 1 81 ? -3.780 -2.004 11.648 1.00 97.06 81 MET A O 1
ATOM 641 N N . LEU A 1 82 ? -3.932 -1.213 9.547 1.00 95.81 82 LEU A N 1
ATOM 642 C CA . LEU A 1 82 ? -5.115 -0.379 9.769 1.00 95.81 82 LEU A CA 1
ATOM 643 C C . LEU A 1 82 ? -6.310 -1.229 10.227 1.00 95.81 82 LEU A C 1
ATOM 645 O O . LEU A 1 82 ? -6.924 -0.922 11.247 1.00 95.81 82 LEU A O 1
ATOM 649 N N . ASN A 1 83 ? -6.613 -2.318 9.517 1.00 94.81 83 ASN A N 1
ATOM 650 C CA . ASN A 1 83 ? -7.740 -3.192 9.840 1.00 94.81 83 ASN A CA 1
ATOM 651 C C . ASN A 1 83 ? -7.587 -3.840 11.231 1.00 94.81 83 ASN A C 1
ATOM 653 O O . ASN A 1 83 ? -8.518 -3.831 12.036 1.00 94.81 83 ASN A O 1
ATOM 657 N N . ILE A 1 84 ? -6.385 -4.326 11.560 1.00 95.31 84 ILE A N 1
ATOM 658 C CA . ILE A 1 84 ? -6.078 -4.879 12.887 1.00 95.31 84 ILE A CA 1
ATOM 659 C C . ILE A 1 84 ? -6.201 -3.802 13.973 1.00 95.31 84 ILE A C 1
ATOM 661 O O . ILE A 1 84 ? -6.790 -4.063 15.023 1.00 95.31 84 ILE A O 1
ATOM 665 N N . ALA A 1 85 ? -5.681 -2.594 13.738 1.00 96.00 85 ALA A N 1
ATOM 666 C CA . ALA A 1 85 ? -5.768 -1.495 14.695 1.00 96.00 85 ALA A CA 1
ATOM 667 C C . ALA A 1 85 ? -7.228 -1.110 14.983 1.00 96.00 85 ALA A C 1
ATOM 669 O O . ALA A 1 85 ? -7.594 -0.960 16.145 1.00 96.00 85 ALA A O 1
ATOM 670 N N . LEU A 1 86 ? -8.082 -1.037 13.957 1.00 94.19 86 LEU A N 1
ATOM 671 C CA . LEU A 1 86 ? -9.518 -0.788 14.123 1.00 94.19 86 LEU A CA 1
ATOM 672 C C . LEU A 1 86 ? -10.229 -1.930 14.870 1.00 94.19 86 LEU A C 1
ATOM 674 O O . LEU A 1 86 ? -11.127 -1.675 15.674 1.00 94.19 86 LEU A O 1
ATOM 678 N N . GLU A 1 87 ? -9.819 -3.185 14.662 1.00 93.56 87 GLU A N 1
ATOM 679 C CA . GLU A 1 87 ? -10.348 -4.323 15.424 1.00 93.56 87 GLU A CA 1
ATOM 680 C C . GLU A 1 87 ? -9.984 -4.228 16.914 1.00 93.56 87 GLU A C 1
ATOM 682 O O . GLU A 1 87 ? -10.846 -4.416 17.774 1.00 93.56 87 GLU A O 1
ATOM 687 N N . LEU A 1 88 ? -8.732 -3.885 17.235 1.00 94.00 88 LEU A N 1
ATOM 688 C CA . LEU A 1 88 ? -8.274 -3.679 18.615 1.00 94.00 88 LEU A CA 1
ATOM 689 C C . LEU A 1 88 ? -8.912 -2.429 19.254 1.00 94.00 88 LEU A C 1
ATOM 691 O O . LEU A 1 88 ? -9.249 -2.441 20.444 1.00 94.00 88 LEU A O 1
ATOM 695 N N . ALA A 1 89 ? -9.161 -1.386 18.455 1.00 94.31 89 ALA A N 1
ATOM 696 C CA . ALA A 1 89 ? -9.795 -0.140 18.882 1.00 94.31 89 ALA A CA 1
ATOM 697 C C . ALA A 1 89 ? -11.225 -0.328 19.391 1.00 94.31 89 ALA A C 1
ATOM 699 O O . ALA A 1 89 ? -11.708 0.484 20.179 1.00 94.31 89 ALA A O 1
ATOM 700 N N . LYS A 1 90 ? -11.896 -1.426 19.009 1.00 91.38 90 LYS A N 1
ATOM 701 C CA . LYS A 1 90 ? -13.243 -1.756 19.498 1.00 91.38 90 LYS A CA 1
ATOM 702 C C . LYS A 1 90 ? -13.346 -1.744 21.018 1.00 91.38 90 LYS A C 1
ATOM 704 O O . LYS A 1 90 ? -14.451 -1.509 21.507 1.00 91.38 90 LYS A O 1
ATOM 709 N N . GLU A 1 91 ? -12.245 -2.026 21.719 1.00 90.19 91 GLU A N 1
ATOM 710 C CA . GLU A 1 91 ? -12.207 -2.155 23.181 1.00 90.19 91 GLU A CA 1
ATOM 711 C C . GLU A 1 91 ? -11.088 -1.372 23.864 1.00 90.19 91 GLU A C 1
ATOM 713 O O . GLU A 1 91 ? -11.197 -1.093 25.056 1.00 90.19 91 GLU A O 1
ATOM 718 N N . ASN A 1 92 ? -10.047 -0.973 23.131 1.00 91.56 92 ASN A N 1
ATOM 719 C CA . ASN A 1 92 ? -9.075 -0.006 23.625 1.00 91.56 92 ASN A CA 1
ATOM 720 C C . ASN A 1 92 ? -8.908 1.142 22.612 1.00 91.56 92 ASN A C 1
ATOM 722 O O . ASN A 1 92 ? -8.198 0.968 21.620 1.00 91.56 92 ASN A O 1
ATOM 726 N N . PRO A 1 93 ? -9.499 2.324 22.865 1.00 90.88 93 PRO A N 1
ATOM 727 C CA . PRO A 1 93 ? -9.517 3.431 21.906 1.00 90.88 93 PRO A CA 1
ATOM 728 C C . PRO A 1 93 ? -8.127 3.995 21.573 1.00 90.88 93 PRO A C 1
ATOM 730 O O . PRO A 1 93 ? -7.986 4.692 20.575 1.00 90.88 93 PRO A O 1
ATOM 733 N N . VAL A 1 94 ? -7.076 3.661 22.335 1.00 91.88 94 VAL A N 1
ATOM 734 C CA . VAL A 1 94 ? -5.684 4.043 22.014 1.00 91.88 94 VAL A CA 1
ATOM 735 C C . VAL A 1 94 ? -5.259 3.544 20.625 1.00 91.88 94 VAL A C 1
ATOM 737 O O . VAL A 1 94 ? -4.442 4.175 19.955 1.00 91.88 94 VAL A O 1
ATOM 740 N N . TYR A 1 95 ? -5.833 2.435 20.151 1.00 95.00 95 TYR A N 1
ATOM 741 C CA . TYR A 1 95 ? -5.533 1.915 18.818 1.00 95.00 95 TYR A CA 1
ATOM 742 C C . TYR A 1 95 ? -6.113 2.766 17.670 1.00 95.00 95 TYR A C 1
ATOM 744 O O . TYR A 1 95 ? -5.664 2.596 16.537 1.00 95.00 95 TYR A O 1
ATOM 752 N N . GLU A 1 96 ? -7.027 3.717 17.924 1.00 94.00 96 GLU A N 1
ATOM 753 C CA . GLU A 1 96 ? -7.528 4.650 16.894 1.00 94.00 96 GLU A CA 1
ATOM 754 C C . GLU A 1 96 ? -6.417 5.559 16.336 1.00 94.00 96 GLU A C 1
ATOM 756 O O . GLU A 1 96 ? -6.354 5.815 15.128 1.00 94.00 96 GLU A O 1
ATOM 761 N N . ASP A 1 97 ? -5.493 6.002 17.190 1.00 90.69 97 ASP A N 1
ATOM 762 C CA . ASP A 1 97 ? -4.359 6.833 16.766 1.00 90.69 97 ASP A CA 1
ATOM 763 C C . ASP A 1 97 ? -3.395 6.028 15.882 1.00 90.69 97 ASP A C 1
ATOM 765 O O . ASP A 1 97 ? -2.865 6.521 14.882 1.00 90.69 97 ASP A O 1
ATOM 769 N N . ILE A 1 98 ? -3.219 4.742 16.203 1.00 93.50 98 ILE A N 1
ATOM 770 C CA . ILE A 1 98 ? -2.387 3.830 15.415 1.00 93.50 98 ILE A CA 1
ATOM 771 C C . ILE A 1 98 ? -3.060 3.507 14.072 1.00 93.50 98 ILE A C 1
ATOM 773 O O . ILE A 1 98 ? -2.383 3.481 13.044 1.00 93.50 98 ILE A O 1
ATOM 777 N N . ALA A 1 99 ? -4.382 3.317 14.049 1.00 94.69 99 ALA A N 1
ATOM 778 C CA . ALA A 1 99 ? -5.145 3.162 12.812 1.00 94.69 99 ALA A CA 1
ATOM 779 C C . ALA A 1 99 ? -4.927 4.366 11.881 1.00 94.69 99 ALA A C 1
ATOM 781 O O . ALA A 1 99 ? -4.591 4.198 10.707 1.00 94.69 99 ALA A O 1
ATOM 782 N N . SER A 1 100 ? -5.008 5.582 12.426 1.00 92.25 100 SER A N 1
ATOM 783 C CA . SER A 1 100 ? -4.768 6.816 11.671 1.00 92.25 100 SER A CA 1
ATOM 784 C C . SER A 1 100 ? -3.373 6.862 11.040 1.00 92.25 100 SER A C 1
ATOM 786 O O . SER A 1 100 ? -3.239 7.195 9.863 1.00 92.25 100 SER A O 1
ATOM 788 N N . LYS A 1 101 ? -2.337 6.444 11.779 1.00 91.69 101 LYS A N 1
ATOM 789 C CA . LYS A 1 101 ? -0.968 6.326 11.251 1.00 91.69 101 LYS A CA 1
ATOM 790 C C . LYS A 1 101 ? -0.898 5.412 10.023 1.00 91.69 101 LYS A C 1
ATOM 792 O O . LYS A 1 101 ? -0.247 5.760 9.040 1.00 91.69 101 LYS A O 1
ATOM 797 N N . PHE A 1 102 ? -1.520 4.236 10.075 1.00 94.25 102 PHE A N 1
ATOM 798 C CA . PHE A 1 102 ? -1.460 3.284 8.962 1.00 94.25 102 PHE A CA 1
ATOM 799 C C . PHE A 1 102 ? -2.268 3.737 7.749 1.00 94.25 102 PHE A C 1
ATOM 801 O O . PHE A 1 102 ? -1.845 3.508 6.617 1.00 94.25 102 PHE A O 1
ATOM 808 N N . PHE A 1 103 ? -3.375 4.440 7.977 1.00 91.25 103 PHE A N 1
ATOM 809 C CA . PHE A 1 103 ? -4.107 5.112 6.911 1.00 91.25 103 PHE A CA 1
ATOM 810 C C . PHE A 1 103 ? -3.244 6.173 6.204 1.00 91.25 103 PHE A C 1
ATOM 812 O O . PHE A 1 103 ? -3.179 6.192 4.976 1.00 91.25 103 PHE A O 1
ATOM 819 N N . GLU A 1 104 ? -2.523 7.006 6.959 1.00 88.44 104 GLU A N 1
ATOM 820 C CA . GLU A 1 104 ? -1.594 7.995 6.394 1.00 88.44 104 GLU A CA 1
ATOM 821 C C . GLU A 1 104 ? -0.459 7.343 5.599 1.00 88.44 104 GLU A C 1
ATOM 823 O O . GLU A 1 104 ? -0.185 7.764 4.477 1.00 88.44 104 GLU A O 1
ATOM 828 N N . HIS A 1 105 ? 0.164 6.288 6.136 1.00 89.38 105 HIS A N 1
ATOM 829 C CA . HIS A 1 105 ? 1.193 5.542 5.407 1.00 89.38 105 HIS A CA 1
ATOM 830 C C . HIS A 1 105 ? 0.658 4.962 4.101 1.00 89.38 105 HIS A C 1
ATOM 832 O O . HIS A 1 105 ? 1.295 5.129 3.066 1.00 89.38 105 HIS A O 1
ATOM 838 N N . TYR A 1 106 ? -0.523 4.342 4.124 1.00 90.31 106 TYR A N 1
ATOM 839 C CA . TYR A 1 106 ? -1.152 3.831 2.911 1.00 90.31 106 TYR A CA 1
ATOM 840 C C . TYR A 1 106 ? -1.318 4.929 1.847 1.00 90.31 106 TYR A C 1
ATOM 842 O O . TYR A 1 106 ? -0.962 4.710 0.692 1.00 90.31 106 TYR A O 1
ATOM 850 N N . LEU A 1 107 ? -1.796 6.121 2.224 1.00 86.38 107 LEU A N 1
ATOM 851 C CA . LEU A 1 107 ? -1.970 7.234 1.284 1.00 86.38 107 LEU A CA 1
ATOM 852 C C . LEU A 1 107 ? -0.651 7.720 0.680 1.00 86.38 107 LEU A C 1
ATOM 854 O O . LEU A 1 107 ? -0.618 8.052 -0.502 1.00 86.38 107 LEU A O 1
ATOM 858 N N . LEU A 1 108 ? 0.417 7.767 1.479 1.00 83.31 108 LEU A N 1
ATOM 859 C CA . LEU A 1 108 ? 1.746 8.155 1.005 1.00 83.31 108 LEU A CA 1
ATOM 860 C C . LEU A 1 108 ? 2.288 7.149 -0.015 1.00 83.31 108 LEU A C 1
ATOM 862 O O . LEU A 1 108 ? 2.763 7.557 -1.070 1.00 83.31 108 LEU A O 1
ATOM 866 N N . ILE A 1 109 ? 2.155 5.851 0.271 1.00 85.44 109 ILE A N 1
ATOM 867 C CA . ILE A 1 109 ? 2.576 4.779 -0.641 1.00 85.44 109 ILE A CA 1
ATOM 868 C C . ILE A 1 109 ? 1.751 4.821 -1.928 1.00 85.44 109 ILE A C 1
ATOM 870 O O . ILE A 1 109 ? 2.294 4.725 -3.026 1.00 85.44 109 ILE A O 1
ATOM 874 N N . ALA A 1 110 ? 0.436 5.004 -1.796 1.00 84.00 110 ALA A N 1
ATOM 875 C CA . ALA A 1 110 ? -0.462 5.083 -2.935 1.00 84.00 110 ALA A CA 1
ATOM 876 C C . ALA A 1 110 ? -0.101 6.233 -3.875 1.00 84.00 110 ALA A C 1
ATOM 878 O O . ALA A 1 110 ? -0.023 6.021 -5.087 1.00 84.00 110 ALA A O 1
ATOM 879 N N . ASP A 1 111 ? 0.181 7.413 -3.313 1.00 79.94 111 ASP A N 1
ATOM 880 C CA . ASP A 1 111 ? 0.631 8.564 -4.089 1.00 79.94 111 ASP A CA 1
ATOM 881 C C . ASP A 1 111 ? 1.958 8.253 -4.773 1.00 79.94 111 ASP A C 1
ATOM 883 O O . ASP A 1 111 ? 2.004 8.259 -5.995 1.00 79.94 111 ASP A O 1
ATOM 887 N N . ALA A 1 112 ? 2.988 7.856 -4.023 1.00 79.06 112 ALA A N 1
ATOM 888 C CA . ALA A 1 112 ? 4.319 7.571 -4.558 1.00 79.06 112 ALA A CA 1
ATOM 889 C C . ALA A 1 112 ? 4.302 6.570 -5.727 1.00 79.06 112 ALA A C 1
ATOM 891 O O . ALA A 1 112 ? 4.951 6.774 -6.757 1.00 79.06 112 ALA A O 1
ATOM 892 N N . MET A 1 113 ? 3.496 5.517 -5.594 1.00 80.06 113 MET A N 1
ATOM 893 C CA . MET A 1 113 ? 3.372 4.462 -6.589 1.00 80.06 113 MET A CA 1
ATOM 894 C C . MET A 1 113 ? 2.649 4.913 -7.865 1.00 80.06 113 MET A C 1
ATOM 896 O O . MET A 1 113 ? 3.009 4.501 -8.972 1.00 80.06 113 MET A O 1
ATOM 900 N N . SER A 1 114 ? 1.618 5.745 -7.716 1.00 72.44 114 SER A N 1
ATOM 901 C CA . SER A 1 114 ? 0.669 6.073 -8.785 1.00 72.44 114 SER A CA 1
ATOM 902 C C . SER A 1 114 ? 0.896 7.431 -9.434 1.00 72.44 114 SER A C 1
ATOM 904 O O . SER A 1 114 ? 0.629 7.591 -10.629 1.00 72.44 114 SER A O 1
ATOM 906 N N . PHE A 1 115 ? 1.362 8.400 -8.657 1.00 63.81 115 PHE A N 1
ATOM 907 C CA . PHE A 1 115 ? 1.464 9.810 -8.990 1.00 63.81 115 PHE A CA 1
ATOM 908 C C . PHE A 1 115 ? 2.719 10.355 -8.322 1.00 63.81 115 PHE A C 1
ATOM 910 O O . PHE A 1 115 ? 2.734 10.613 -7.129 1.00 63.81 115 PHE A O 1
ATOM 917 N N . GLN A 1 116 ? 3.786 10.577 -9.080 1.00 57.69 116 GLN A N 1
ATOM 918 C CA . GLN A 1 116 ? 4.985 11.166 -8.496 1.00 57.69 116 GLN A CA 1
ATOM 919 C C . GLN A 1 116 ? 4.690 12.636 -8.131 1.00 57.69 116 GLN A C 1
ATOM 921 O O . GLN A 1 116 ? 4.863 13.546 -8.945 1.00 57.69 116 GLN A O 1
ATOM 926 N N . SER A 1 117 ? 4.188 12.892 -6.918 1.00 44.47 117 SER A N 1
ATOM 927 C CA . SER A 1 117 ? 4.342 14.201 -6.311 1.00 44.47 117 SER A CA 1
ATOM 928 C C . SER A 1 117 ? 5.810 14.312 -5.930 1.00 44.47 117 SER A C 1
ATOM 930 O O . SER A 1 117 ? 6.329 13.629 -5.049 1.00 44.47 117 SER A O 1
ATOM 932 N N . ALA A 1 118 ? 6.518 15.190 -6.638 1.00 41.62 118 ALA A N 1
ATOM 933 C CA . ALA A 1 118 ? 7.659 15.830 -6.028 1.00 41.62 118 ALA A CA 1
ATOM 934 C C . ALA A 1 118 ? 7.187 16.304 -4.647 1.00 41.62 118 ALA A C 1
ATOM 936 O O . ALA A 1 118 ? 6.141 16.956 -4.542 1.00 41.62 118 ALA A O 1
ATOM 937 N N . ARG A 1 119 ? 7.973 16.062 -3.595 1.00 37.81 119 ARG A N 1
ATOM 938 C CA . ARG A 1 119 ? 8.078 17.098 -2.573 1.00 37.81 119 ARG A CA 1
ATOM 939 C C . ARG A 1 119 ? 8.388 18.365 -3.358 1.00 37.81 119 ARG A C 1
ATOM 941 O O . ARG A 1 119 ? 9.506 18.531 -3.845 1.00 37.81 119 ARG A O 1
ATOM 948 N N . VAL A 1 120 ? 7.370 19.187 -3.593 1.00 37.44 120 VAL A N 1
ATOM 949 C CA . VAL A 1 120 ? 7.532 20.524 -4.136 1.00 37.44 120 VAL A CA 1
ATOM 950 C C . VAL A 1 120 ? 8.269 21.262 -3.030 1.00 37.44 120 VAL A C 1
ATOM 952 O O . VAL A 1 120 ? 7.673 21.881 -2.160 1.00 37.44 120 VAL A O 1
ATOM 955 N N . ASN A 1 121 ? 9.593 21.113 -3.010 1.00 34.34 121 ASN A N 1
ATOM 956 C CA . ASN A 1 121 ? 10.439 22.196 -2.576 1.00 34.34 121 ASN A CA 1
ATOM 957 C C . ASN A 1 121 ? 10.092 23.318 -3.552 1.00 34.34 121 ASN A C 1
ATOM 959 O O . ASN A 1 121 ? 10.505 23.275 -4.713 1.00 34.34 121 ASN A O 1
ATOM 963 N N . GLU A 1 122 ? 9.285 24.273 -3.090 1.00 38.66 122 GLU A N 1
ATOM 964 C CA . GLU A 1 122 ? 8.899 25.485 -3.825 1.00 38.66 122 GLU A CA 1
ATOM 965 C C . GLU A 1 122 ? 10.123 26.270 -4.348 1.00 38.66 122 GLU A C 1
ATOM 967 O O . GLU A 1 122 ? 9.986 27.144 -5.197 1.00 38.66 122 GLU A O 1
ATOM 972 N N . ASP A 1 123 ? 11.337 25.887 -3.939 1.00 39.25 123 ASP A N 1
ATOM 973 C CA . ASP A 1 123 ? 12.601 26.522 -4.300 1.00 39.25 123 ASP A CA 1
ATOM 974 C C . ASP A 1 123 ? 13.321 25.951 -5.533 1.00 39.25 123 ASP A C 1
ATOM 976 O O . ASP A 1 123 ? 14.319 26.530 -5.975 1.00 39.25 123 ASP A O 1
ATOM 980 N N . ARG A 1 124 ? 12.875 24.841 -6.140 1.00 37.78 124 ARG A N 1
ATOM 981 C CA . ARG A 1 124 ? 13.569 24.280 -7.320 1.00 37.78 124 ARG A CA 1
ATOM 982 C C . ARG A 1 124 ? 12.776 24.488 -8.603 1.00 37.78 124 ARG A C 1
ATOM 984 O O . ARG A 1 124 ? 11.991 23.651 -9.038 1.00 37.78 124 ARG A O 1
ATOM 991 N N . LYS A 1 125 ? 13.053 25.635 -9.234 1.00 34.72 125 LYS A N 1
ATOM 992 C CA . LYS A 1 125 ? 12.711 25.959 -10.625 1.00 34.72 125 LYS A CA 1
ATOM 993 C C . LYS A 1 125 ? 12.963 24.763 -11.553 1.00 34.72 125 LYS A C 1
ATOM 995 O O . LYS A 1 125 ? 14.108 24.414 -11.812 1.00 34.72 125 LYS A O 1
ATOM 1000 N N . GLY A 1 126 ? 11.873 24.226 -12.099 1.00 42.28 126 GLY A N 1
ATOM 1001 C CA . GLY A 1 126 ? 11.788 23.650 -13.441 1.00 42.28 126 GLY A CA 1
ATOM 1002 C C . GLY A 1 126 ? 12.778 22.540 -13.795 1.00 42.28 126 GLY A C 1
ATOM 1003 O O . GLY A 1 126 ? 13.798 22.809 -14.421 1.00 42.28 126 GLY A O 1
ATOM 1004 N N . LYS A 1 127 ? 12.394 21.289 -13.512 1.00 34.25 127 LYS A N 1
ATOM 1005 C CA . LYS A 1 127 ? 12.616 20.116 -14.383 1.00 34.25 127 LYS A CA 1
ATOM 1006 C C . LYS A 1 127 ? 11.856 18.910 -13.819 1.00 34.25 127 LYS A C 1
ATOM 1008 O O . LYS A 1 127 ? 12.315 18.234 -12.907 1.00 34.25 127 LYS A O 1
ATOM 1013 N N . THR A 1 128 ? 10.660 18.684 -14.347 1.00 39.16 128 THR A N 1
ATOM 1014 C CA . THR A 1 128 ? 9.843 17.485 -14.139 1.00 39.16 128 THR A CA 1
ATOM 1015 C C . THR A 1 128 ? 10.350 16.375 -15.053 1.00 39.16 128 THR A C 1
ATOM 1017 O O . THR A 1 128 ? 10.135 16.414 -16.262 1.00 39.16 128 THR A O 1
ATOM 1020 N N . THR A 1 129 ? 11.034 15.391 -14.484 1.00 43.66 129 THR A N 1
ATOM 1021 C CA . THR A 1 129 ? 11.228 14.073 -15.102 1.00 43.66 129 THR A CA 1
ATOM 1022 C C . THR A 1 129 ? 10.788 13.054 -14.048 1.00 43.66 129 THR A C 1
ATOM 1024 O O . THR A 1 129 ? 11.540 12.758 -13.129 1.00 43.66 129 THR A O 1
ATOM 1027 N N . ASN A 1 130 ? 9.484 12.799 -13.895 1.00 55.38 130 ASN A N 1
ATOM 1028 C CA . ASN A 1 130 ? 8.501 12.168 -14.798 1.00 55.38 130 ASN A CA 1
ATOM 1029 C C . ASN A 1 130 ? 8.781 10.673 -14.955 1.00 55.38 130 ASN A C 1
ATOM 1031 O O . ASN A 1 130 ? 9.384 10.279 -15.943 1.00 55.38 130 ASN A O 1
ATOM 1035 N N . GLU A 1 131 ? 8.324 9.859 -13.997 1.00 61.47 131 GLU A N 1
ATOM 1036 C CA . GLU A 1 131 ? 7.319 8.811 -14.246 1.00 61.47 131 GLU A CA 1
ATOM 1037 C C . GLU A 1 131 ? 7.081 7.963 -12.975 1.00 61.47 131 GLU A C 1
ATOM 1039 O O . GLU A 1 131 ? 8.014 7.508 -12.311 1.00 61.47 131 GLU A O 1
ATOM 1044 N N . SER A 1 132 ? 5.811 7.741 -12.613 1.00 76.88 132 SER A N 1
ATOM 1045 C CA . SER A 1 132 ? 5.423 6.792 -11.557 1.00 76.88 132 SER A CA 1
ATOM 1046 C C . SER A 1 132 ? 5.673 5.342 -12.003 1.00 76.88 132 SER A C 1
ATOM 1048 O O . SER A 1 132 ? 6.070 5.105 -13.144 1.00 76.88 132 SER A O 1
ATOM 1050 N N . LEU A 1 133 ? 5.452 4.350 -11.133 1.00 84.94 133 LEU A N 1
ATOM 1051 C CA . LEU A 1 133 ? 5.571 2.931 -11.523 1.00 84.94 133 LEU A CA 1
ATOM 1052 C C . LEU A 1 133 ? 4.484 2.514 -12.534 1.00 84.94 133 LEU A C 1
ATOM 1054 O O . LEU A 1 133 ? 4.613 1.506 -13.224 1.00 84.94 133 LEU A O 1
ATOM 1058 N N . TRP A 1 134 ? 3.425 3.316 -12.669 1.00 88.25 134 TRP A N 1
ATOM 1059 C CA . TRP A 1 134 ? 2.387 3.145 -13.678 1.00 88.25 134 TRP A CA 1
ATOM 1060 C C . TRP A 1 134 ? 2.843 3.638 -15.062 1.00 88.25 134 TRP A C 1
ATOM 1062 O O . TRP A 1 134 ? 3.321 4.766 -15.223 1.00 88.25 134 TRP A O 1
ATOM 1072 N N . SER A 1 135 ? 2.667 2.808 -16.090 1.00 88.75 135 SER A N 1
ATOM 1073 C CA . SER A 1 135 ? 2.831 3.188 -17.495 1.00 88.75 135 SER A CA 1
ATOM 1074 C C . SER A 1 135 ? 1.489 3.570 -18.107 1.00 88.75 135 SER A C 1
ATOM 1076 O O . SER A 1 135 ? 0.625 2.715 -18.267 1.00 88.75 135 SER A O 1
ATOM 1078 N N . GLU A 1 136 ? 1.323 4.835 -18.505 1.00 86.94 136 GLU A N 1
ATOM 1079 C CA . GLU A 1 136 ? 0.119 5.270 -19.230 1.00 86.94 136 GLU A CA 1
ATOM 1080 C C . GLU A 1 136 ? 0.071 4.722 -20.664 1.00 86.94 136 GLU A C 1
ATOM 1082 O O . GLU A 1 136 ? -1.007 4.546 -21.223 1.00 86.94 136 GLU A O 1
ATOM 1087 N N . THR A 1 137 ? 1.221 4.420 -21.268 1.00 87.44 137 THR A N 1
ATOM 1088 C CA . THR A 1 137 ? 1.277 3.847 -22.620 1.00 87.44 137 THR A CA 1
ATOM 1089 C C . THR A 1 137 ? 0.833 2.389 -22.624 1.00 87.44 137 THR A C 1
ATOM 1091 O O . THR A 1 137 ? 0.014 2.000 -23.451 1.00 87.44 137 THR A O 1
ATOM 1094 N N . ASP A 1 138 ? 1.331 1.600 -21.673 1.00 88.19 138 ASP A N 1
ATOM 1095 C CA . ASP A 1 138 ? 1.038 0.163 -21.614 1.00 88.19 138 ASP A CA 1
ATOM 1096 C C . ASP A 1 138 ? -0.145 -0.178 -20.710 1.00 88.19 138 ASP A C 1
ATOM 1098 O O . ASP A 1 138 ? -0.594 -1.323 -20.703 1.00 88.19 138 ASP A O 1
ATOM 1102 N N . GLN A 1 139 ? -0.623 0.804 -19.942 1.00 91.00 139 GLN A N 1
ATOM 1103 C CA . GLN A 1 139 ? -1.665 0.654 -18.931 1.00 91.00 139 GLN A CA 1
ATOM 1104 C C . GLN A 1 139 ? -1.361 -0.489 -17.942 1.00 91.00 139 GLN A C 1
ATOM 1106 O O . GLN A 1 139 ? -2.202 -1.345 -17.664 1.00 91.00 139 GLN A O 1
ATOM 1111 N N . PHE A 1 140 ? -0.126 -0.511 -17.428 1.00 91.00 140 PHE A N 1
ATOM 1112 C CA . PHE A 1 140 ? 0.367 -1.550 -16.521 1.00 91.00 140 PHE A CA 1
ATOM 1113 C C . PHE A 1 140 ? 1.433 -1.008 -15.555 1.00 91.00 140 PHE A C 1
ATOM 1115 O O . PHE A 1 140 ? 2.064 0.017 -15.832 1.00 91.00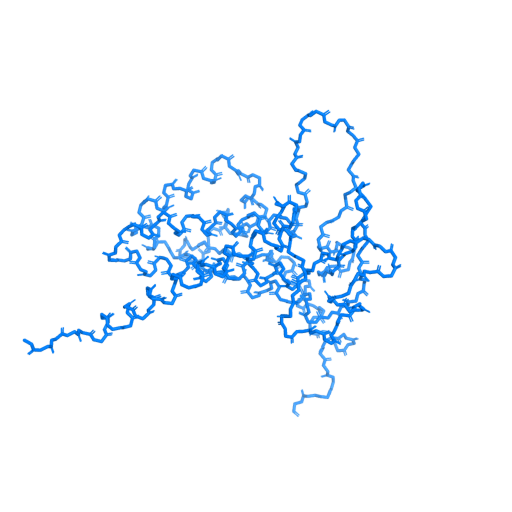 140 PHE A O 1
ATOM 1122 N N . PHE A 1 141 ? 1.636 -1.687 -14.421 1.00 90.38 141 PHE A N 1
ATOM 1123 C CA . PHE A 1 141 ? 2.694 -1.349 -13.464 1.00 90.38 141 PHE A CA 1
ATOM 1124 C C . PHE A 1 141 ? 4.001 -2.079 -13.782 1.00 90.38 141 PHE A C 1
ATOM 1126 O O . PHE A 1 141 ? 3.995 -3.284 -14.034 1.00 90.38 141 PHE A O 1
ATOM 1133 N N . TYR A 1 142 ? 5.116 -1.356 -13.700 1.00 89.62 142 TYR A N 1
ATOM 1134 C CA . TYR A 1 142 ? 6.454 -1.883 -13.946 1.00 89.62 142 TYR A CA 1
ATOM 1135 C C . TYR A 1 142 ? 7.441 -1.452 -12.872 1.00 89.62 142 TYR A C 1
ATOM 1137 O O . TYR A 1 142 ? 7.381 -0.330 -12.367 1.00 89.62 142 TYR A O 1
ATOM 1145 N N . ASP A 1 143 ? 8.407 -2.325 -12.598 1.00 88.00 143 ASP A N 1
ATOM 1146 C CA . ASP A 1 143 ? 9.622 -1.950 -11.879 1.00 88.00 143 ASP A CA 1
ATOM 1147 C C . ASP A 1 143 ? 10.378 -0.861 -12.653 1.00 88.00 143 ASP A C 1
ATOM 1149 O O . ASP A 1 143 ? 10.285 -0.755 -13.883 1.00 88.00 143 ASP A O 1
ATOM 1153 N N . ALA A 1 144 ? 11.148 -0.052 -11.936 1.00 86.25 144 ALA A N 1
ATOM 1154 C CA . ALA A 1 144 ? 11.922 1.022 -12.533 1.00 86.25 144 ALA A CA 1
ATOM 1155 C C . ALA A 1 144 ? 13.314 1.118 -11.917 1.00 86.25 144 ALA A C 1
ATOM 1157 O O . ALA A 1 144 ? 13.510 0.837 -10.742 1.00 86.25 144 ALA A O 1
ATOM 1158 N N . ILE A 1 145 ? 14.284 1.543 -12.717 1.00 86.12 145 ILE A N 1
ATOM 1159 C CA . ILE A 1 145 ? 15.626 1.865 -12.246 1.00 86.12 145 ILE A CA 1
ATOM 1160 C C . ILE A 1 145 ? 15.755 3.381 -12.175 1.00 86.12 145 ILE A C 1
ATOM 1162 O O . ILE A 1 145 ? 15.387 4.080 -13.122 1.00 86.12 145 ILE A O 1
ATOM 1166 N N . THR A 1 146 ? 16.286 3.878 -11.064 1.00 81.81 146 THR A N 1
ATOM 1167 C CA . THR A 1 146 ? 16.601 5.291 -10.846 1.00 81.81 146 THR A CA 1
ATOM 1168 C C . THR A 1 146 ? 18.103 5.469 -10.641 1.00 81.81 146 THR A C 1
ATOM 1170 O O . THR A 1 146 ? 18.732 4.706 -9.913 1.00 81.81 146 THR A O 1
ATOM 1173 N N . TRP A 1 147 ? 18.713 6.462 -11.288 1.00 82.44 147 TRP A N 1
ATOM 1174 C CA . TRP A 1 147 ? 20.163 6.723 -11.197 1.00 82.44 147 TRP A CA 1
ATOM 1175 C C . TRP A 1 147 ? 20.516 7.962 -10.367 1.00 82.44 147 TRP A C 1
ATOM 1177 O O . TRP A 1 147 ? 21.631 8.475 -10.456 1.00 82.44 147 TRP A O 1
ATOM 1187 N N . GLY A 1 148 ? 19.582 8.460 -9.554 1.00 67.69 148 GLY A N 1
ATOM 1188 C CA . GLY A 1 148 ? 19.696 9.809 -9.004 1.00 67.69 148 GLY A CA 1
ATOM 1189 C C . GLY A 1 148 ? 19.551 10.865 -10.108 1.00 67.69 148 GLY A C 1
ATOM 1190 O O . GLY A 1 148 ? 19.457 10.550 -11.295 1.00 67.69 148 GLY A O 1
ATOM 1191 N N . ASP A 1 149 ? 19.445 12.137 -9.726 1.00 60.16 149 ASP A N 1
ATOM 1192 C CA . ASP A 1 149 ? 19.308 13.260 -10.666 1.00 60.16 149 ASP A CA 1
ATOM 1193 C C . ASP A 1 149 ? 18.192 13.097 -11.706 1.00 60.16 149 ASP A C 1
ATOM 1195 O O . ASP A 1 149 ? 18.286 13.580 -12.840 1.00 60.16 149 ASP A O 1
ATOM 1199 N N . ASN A 1 150 ? 17.066 12.512 -11.275 1.00 63.62 150 ASN A N 1
ATOM 1200 C CA . ASN A 1 150 ? 15.815 12.560 -12.026 1.00 63.62 150 ASN A CA 1
ATOM 1201 C C . ASN A 1 150 ? 15.840 11.720 -13.330 1.00 63.62 150 ASN A C 1
ATOM 1203 O O . ASN A 1 150 ? 14.975 11.895 -14.194 1.00 63.62 150 ASN A O 1
ATOM 1207 N N . HIS A 1 151 ? 16.810 10.805 -13.471 1.00 76.56 151 HIS A N 1
ATOM 1208 C CA . HIS A 1 151 ? 16.853 9.797 -14.531 1.00 76.56 151 HIS A CA 1
ATOM 1209 C C . HIS A 1 151 ? 16.202 8.504 -14.037 1.00 76.56 151 HIS A C 1
ATOM 1211 O O . HIS A 1 151 ? 16.761 7.811 -13.184 1.00 76.56 151 HIS A O 1
ATOM 1217 N N . LYS A 1 152 ? 15.041 8.169 -14.605 1.00 80.50 152 LYS A N 1
ATOM 1218 C CA . LYS A 1 152 ? 14.289 6.955 -14.290 1.00 80.50 152 LYS A CA 1
ATOM 1219 C C . LYS A 1 152 ? 13.931 6.203 -15.567 1.00 80.50 152 LYS A C 1
ATOM 1221 O O . LYS A 1 152 ? 13.498 6.816 -16.539 1.00 80.50 152 LYS A O 1
ATOM 1226 N N . GLN A 1 153 ? 14.085 4.883 -15.550 1.00 85.06 153 GLN A N 1
ATOM 1227 C CA . GLN A 1 153 ? 13.729 4.009 -16.663 1.00 85.06 153 GLN A CA 1
ATOM 1228 C C . GLN A 1 153 ? 12.891 2.834 -16.164 1.00 85.06 153 GLN A C 1
ATOM 1230 O O . GLN A 1 153 ? 13.337 2.065 -15.316 1.00 85.06 153 GLN A O 1
ATOM 1235 N N . LYS A 1 154 ? 11.688 2.668 -16.718 1.00 87.62 154 LYS A N 1
ATOM 1236 C CA . LYS A 1 154 ? 10.851 1.489 -16.467 1.00 87.62 154 LYS A CA 1
ATOM 1237 C C . LYS A 1 154 ? 11.415 0.261 -17.168 1.00 87.62 154 LYS A C 1
ATOM 1239 O O . LYS A 1 154 ? 11.963 0.354 -18.267 1.00 87.62 154 LYS A O 1
ATOM 1244 N N . LEU A 1 155 ? 11.222 -0.892 -16.547 1.00 87.44 155 LEU A N 1
ATOM 1245 C CA . LEU A 1 155 ? 11.520 -2.195 -17.120 1.00 87.44 155 LEU A CA 1
ATOM 1246 C C . LEU A 1 155 ? 10.229 -2.744 -17.742 1.00 87.44 155 LEU A C 1
ATOM 1248 O O . LEU A 1 155 ? 9.340 -3.139 -16.992 1.00 87.44 155 LEU A O 1
ATOM 1252 N N . PRO A 1 156 ? 10.085 -2.765 -19.082 1.00 85.44 156 PRO A N 1
ATOM 1253 C CA . PRO A 1 156 ? 8.835 -3.130 -19.754 1.00 85.44 156 PRO A CA 1
ATOM 1254 C C . PRO A 1 156 ? 8.635 -4.655 -19.771 1.00 85.44 156 PRO A C 1
ATOM 1256 O O . PRO A 1 156 ? 8.564 -5.284 -20.823 1.00 85.44 156 PRO A O 1
ATOM 1259 N N . VAL A 1 157 ? 8.594 -5.264 -18.587 1.00 86.38 157 VAL A N 1
ATOM 1260 C CA . VAL A 1 157 ? 8.364 -6.694 -18.386 1.00 86.38 157 VAL A CA 1
ATOM 1261 C C . VAL A 1 157 ? 7.077 -6.858 -17.600 1.00 86.38 157 VAL A C 1
ATOM 1263 O O . VAL A 1 157 ? 7.016 -6.573 -16.403 1.00 86.38 157 VAL A O 1
ATOM 1266 N N . ARG A 1 158 ? 6.030 -7.317 -18.287 1.00 87.19 158 ARG A N 1
ATOM 1267 C CA . ARG A 1 158 ? 4.752 -7.637 -17.654 1.00 87.19 158 ARG A CA 1
ATOM 1268 C C . ARG A 1 158 ? 4.903 -8.951 -16.907 1.00 87.19 158 ARG A C 1
ATOM 1270 O O . ARG A 1 158 ? 5.214 -9.982 -17.490 1.00 87.19 158 ARG A O 1
ATOM 1277 N N . SER A 1 159 ? 4.724 -8.893 -15.598 1.00 87.56 159 SER A N 1
ATOM 1278 C CA . SER A 1 159 ? 4.815 -10.055 -14.720 1.00 87.56 159 SER A CA 1
ATOM 1279 C C . SER A 1 159 ? 3.798 -9.939 -13.590 1.00 87.56 159 SER A C 1
ATOM 1281 O O . SER A 1 159 ? 3.155 -8.898 -13.421 1.00 87.56 159 SER A O 1
ATOM 1283 N N . LEU A 1 160 ? 3.681 -10.995 -12.779 1.00 86.81 160 LEU A N 1
ATOM 1284 C CA . LEU A 1 160 ? 2.818 -11.012 -11.592 1.00 86.81 160 LEU A CA 1
ATOM 1285 C C . LEU A 1 160 ? 3.116 -9.864 -10.615 1.00 86.81 160 LEU A C 1
ATOM 1287 O O . LEU A 1 160 ? 2.212 -9.428 -9.905 1.00 86.81 160 LEU A O 1
ATOM 1291 N N . VAL A 1 161 ? 4.344 -9.331 -10.617 1.00 86.56 161 VAL A N 1
ATOM 1292 C CA . VAL A 1 161 ? 4.733 -8.147 -9.834 1.00 86.56 161 VAL A CA 1
ATOM 1293 C C . VAL A 1 161 ? 3.806 -6.961 -10.116 1.00 86.56 161 VAL A C 1
ATOM 1295 O O . VAL A 1 161 ? 3.347 -6.305 -9.183 1.00 86.56 161 VAL A O 1
ATOM 1298 N N . GLY A 1 162 ? 3.457 -6.735 -11.386 1.00 87.75 162 GLY A N 1
ATOM 1299 C CA . GLY A 1 162 ? 2.565 -5.650 -11.802 1.00 87.75 162 GLY A CA 1
ATOM 1300 C C . GLY A 1 162 ? 1.105 -5.826 -11.373 1.00 87.75 162 GLY A C 1
ATOM 1301 O O . GLY A 1 162 ? 0.337 -4.866 -11.417 1.00 87.75 162 GLY A O 1
ATOM 1302 N N . LEU A 1 163 ? 0.725 -7.027 -10.920 1.00 90.88 163 LEU A N 1
ATOM 1303 C CA . LEU A 1 163 ? -0.615 -7.340 -10.416 1.00 90.88 163 LEU A CA 1
ATOM 1304 C C . LEU A 1 163 ? -0.724 -7.219 -8.890 1.00 90.88 163 LEU A C 1
ATOM 1306 O O . LEU A 1 163 ? -1.826 -7.023 -8.381 1.00 90.88 163 LEU A O 1
ATOM 1310 N N . ILE A 1 164 ? 0.396 -7.273 -8.154 1.00 90.31 164 ILE A N 1
ATOM 1311 C CA . ILE A 1 164 ? 0.421 -7.139 -6.684 1.00 90.31 164 ILE A CA 1
ATOM 1312 C C . ILE A 1 164 ? -0.350 -5.915 -6.156 1.00 90.31 164 ILE A C 1
ATOM 1314 O O . ILE A 1 164 ? -1.037 -6.056 -5.140 1.00 90.31 164 ILE A O 1
ATOM 1318 N N . PRO A 1 165 ? -0.332 -4.737 -6.815 1.00 89.56 165 PRO A N 1
ATOM 1319 C CA . PRO A 1 165 ? -1.068 -3.566 -6.333 1.00 89.56 165 PRO A CA 1
ATOM 1320 C C . PRO A 1 165 ? -2.578 -3.787 -6.187 1.00 89.56 165 PRO A C 1
ATOM 1322 O O . PRO A 1 165 ? -3.214 -3.107 -5.383 1.00 89.56 165 PRO A O 1
ATOM 1325 N N . LEU A 1 166 ? -3.155 -4.754 -6.911 1.00 90.00 166 LEU A N 1
ATOM 1326 C CA . LEU A 1 166 ? -4.572 -5.114 -6.802 1.00 90.00 166 LEU A CA 1
ATOM 1327 C C . LEU A 1 166 ? -4.937 -5.677 -5.421 1.00 90.00 166 LEU A C 1
ATOM 1329 O O . LEU A 1 166 ? -6.072 -5.511 -4.972 1.00 90.00 166 LEU A O 1
ATOM 1333 N N . TYR A 1 167 ? -3.989 -6.313 -4.722 1.00 89.75 167 TYR A N 1
ATOM 1334 C CA . TYR A 1 167 ? -4.234 -6.855 -3.383 1.00 89.75 167 TYR A CA 1
ATOM 1335 C C . TYR A 1 167 ? -4.424 -5.762 -2.333 1.00 89.75 167 TYR A C 1
ATOM 1337 O O . TYR A 1 167 ? -5.123 -5.978 -1.344 1.00 89.75 167 TYR A O 1
ATOM 1345 N N . ALA A 1 168 ? -3.838 -4.581 -2.539 1.00 90.69 168 ALA A N 1
ATOM 1346 C CA . ALA A 1 168 ? -3.914 -3.458 -1.616 1.00 90.69 168 ALA A CA 1
ATOM 1347 C C . ALA A 1 168 ? -5.259 -2.722 -1.734 1.00 90.69 168 ALA A C 1
ATOM 1349 O O . ALA A 1 168 ? -5.331 -1.572 -2.175 1.00 90.69 168 ALA A O 1
ATOM 1350 N N . SER A 1 169 ? -6.326 -3.401 -1.309 1.00 89.69 169 SER A N 1
ATOM 1351 C CA . SER A 1 169 ? -7.668 -2.841 -1.195 1.00 89.69 169 SER A CA 1
ATOM 1352 C C . SER A 1 169 ? -8.309 -3.134 0.167 1.00 89.69 169 SER A C 1
ATOM 1354 O O . SER A 1 169 ? -8.110 -4.191 0.766 1.00 89.69 169 SER A O 1
ATOM 1356 N N . LEU A 1 170 ? -9.064 -2.167 0.690 1.00 90.88 170 LEU A N 1
ATOM 1357 C CA . LEU A 1 170 ? -9.805 -2.263 1.948 1.00 90.88 170 LEU A CA 1
ATOM 1358 C C . LEU A 1 170 ? -11.069 -1.407 1.864 1.00 90.88 170 LEU A C 1
ATOM 1360 O O . LEU A 1 170 ? -11.023 -0.255 1.440 1.00 90.88 170 LEU A O 1
ATOM 1364 N N . THR A 1 171 ? -12.199 -1.950 2.312 1.00 88.81 171 THR A N 1
ATOM 1365 C CA . THR A 1 171 ? -13.450 -1.189 2.424 1.00 88.81 171 THR A CA 1
ATOM 1366 C C . THR A 1 171 ? -13.653 -0.732 3.862 1.00 88.81 171 THR A C 1
ATOM 1368 O O . THR A 1 171 ? -13.661 -1.551 4.779 1.00 88.81 171 THR A O 1
ATOM 1371 N N . LEU A 1 172 ? -13.831 0.573 4.056 1.00 87.50 172 LEU A N 1
ATOM 1372 C CA . LEU A 1 172 ? -14.239 1.162 5.324 1.00 87.50 172 LEU A CA 1
ATOM 1373 C C . LEU A 1 172 ? -15.756 1.369 5.319 1.00 87.50 172 LEU A C 1
ATOM 1375 O O . LEU A 1 172 ? -16.305 2.131 4.518 1.00 87.50 172 LEU A O 1
ATOM 1379 N N . GLU A 1 173 ? -16.420 0.660 6.226 1.00 87.56 173 GLU A N 1
ATOM 1380 C CA . GLU A 1 173 ? -17.864 0.739 6.438 1.00 87.56 173 GLU A CA 1
ATOM 1381 C C . GLU A 1 173 ? -18.231 2.021 7.218 1.00 87.56 173 GLU A C 1
ATOM 1383 O O . GLU A 1 173 ? -17.506 2.403 8.146 1.00 87.56 173 GLU A O 1
ATOM 1388 N N . PRO A 1 174 ? -19.360 2.689 6.918 1.00 85.50 174 PRO A N 1
ATOM 1389 C CA . PRO A 1 174 ? -19.783 3.892 7.643 1.00 85.50 174 PRO A CA 1
ATOM 1390 C C . PRO A 1 174 ? -19.929 3.680 9.154 1.00 85.50 174 PRO A C 1
ATOM 1392 O O . PRO A 1 174 ? -19.726 4.605 9.942 1.00 85.50 174 PRO A O 1
ATOM 1395 N N . GLU A 1 175 ? -20.290 2.470 9.581 1.00 89.44 175 GLU A N 1
ATOM 1396 C CA . GLU A 1 175 ? -20.420 2.097 10.988 1.00 89.44 175 GLU A CA 1
ATOM 1397 C C . GLU A 1 175 ? -19.079 2.184 11.721 1.00 89.44 175 GLU A C 1
ATOM 1399 O O . GLU A 1 175 ? -19.054 2.568 12.889 1.00 89.44 175 GLU A O 1
ATOM 1404 N N . ILE A 1 176 ? -17.969 1.879 11.040 1.00 88.00 176 ILE A N 1
ATOM 1405 C CA . ILE A 1 176 ? -16.612 2.017 11.585 1.00 88.00 176 ILE A CA 1
ATOM 1406 C C . ILE A 1 176 ? -16.317 3.498 11.831 1.00 88.00 176 ILE A C 1
ATOM 1408 O O . ILE A 1 176 ? -15.890 3.859 12.926 1.00 88.00 176 ILE A O 1
ATOM 1412 N N . LEU A 1 177 ? -16.629 4.368 10.865 1.00 86.44 177 LEU A N 1
ATOM 1413 C CA . LEU A 1 177 ? -16.415 5.814 10.998 1.00 86.44 177 LEU A CA 1
ATOM 1414 C C . LEU A 1 1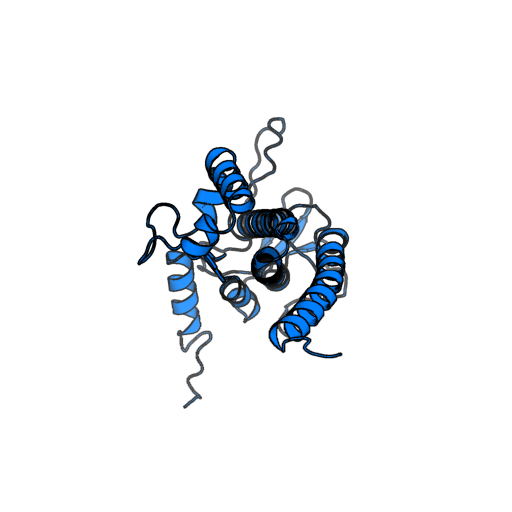77 ? -17.271 6.428 12.120 1.00 86.44 177 LEU A C 1
ATOM 1416 O O . LEU A 1 177 ? -16.815 7.297 12.862 1.00 86.44 177 LEU A O 1
ATOM 1420 N N . LYS A 1 178 ? -18.505 5.945 12.298 1.00 88.88 178 LYS A N 1
ATOM 1421 C CA . LYS A 1 178 ? -19.364 6.357 13.421 1.00 88.88 178 LYS A CA 1
ATOM 1422 C C . LYS A 1 178 ? -18.844 5.854 14.768 1.00 88.88 178 LYS A C 1
ATOM 1424 O O . LYS A 1 178 ? -19.013 6.535 15.776 1.00 88.88 178 LYS A O 1
ATOM 1429 N N . ARG A 1 179 ? -18.251 4.658 14.795 1.00 91.62 179 ARG A N 1
ATOM 1430 C CA . ARG A 1 179 ? -17.763 4.010 16.018 1.00 91.62 179 ARG A CA 1
ATOM 1431 C C . ARG A 1 179 ? -16.447 4.600 16.525 1.00 91.62 179 ARG A C 1
ATOM 1433 O O . ARG A 1 179 ? -16.254 4.618 17.736 1.00 91.62 179 ARG A O 1
ATOM 1440 N N . PHE A 1 180 ? -15.579 5.069 15.632 1.00 94.12 180 PHE A N 1
ATOM 1441 C CA . PHE A 1 180 ? -14.228 5.543 15.955 1.00 94.12 180 PHE A CA 1
ATOM 1442 C C . PHE A 1 180 ? -14.068 7.033 15.615 1.00 94.12 180 PHE A C 1
ATOM 1444 O O . PHE A 1 180 ? -13.539 7.389 14.558 1.00 94.12 180 PHE A O 1
ATOM 1451 N N . PRO A 1 181 ? -14.572 7.938 16.471 1.00 91.44 181 PRO A N 1
ATOM 1452 C CA . PRO A 1 181 ? -14.625 9.361 16.162 1.00 91.44 181 PRO A CA 1
ATOM 1453 C C . PRO A 1 181 ? -13.246 10.025 16.101 1.00 91.44 181 PRO A C 1
ATOM 1455 O O . PRO A 1 181 ? -13.117 11.043 15.422 1.00 91.44 181 PRO A O 1
ATOM 1458 N N . ASN A 1 182 ? -12.219 9.505 16.785 1.00 91.25 182 ASN A N 1
ATOM 1459 C CA . ASN A 1 182 ? -10.879 10.095 16.704 1.00 91.25 182 ASN A CA 1
ATOM 1460 C C . ASN A 1 182 ? -10.227 9.747 15.366 1.00 91.25 182 ASN A C 1
ATOM 1462 O O . ASN A 1 182 ? -9.697 10.640 14.702 1.00 91.25 182 ASN A O 1
ATOM 1466 N N . PHE A 1 183 ? -10.366 8.491 14.927 1.00 92.56 183 PHE A N 1
ATOM 1467 C CA . PHE A 1 183 ? -9.970 8.084 13.579 1.00 92.56 183 PHE A CA 1
ATOM 1468 C C . PHE A 1 183 ? -10.692 8.913 12.506 1.00 92.56 183 PHE A C 1
ATOM 1470 O O . PHE A 1 183 ? -10.047 9.474 11.621 1.00 92.56 183 PHE A O 1
ATOM 1477 N N . THR A 1 184 ? -12.014 9.074 12.620 1.00 90.69 184 THR A N 1
ATOM 1478 C CA . THR A 1 184 ? -12.813 9.846 11.653 1.00 90.69 184 THR A CA 1
ATOM 1479 C C . THR A 1 184 ? -12.395 11.308 11.588 1.00 90.69 184 THR A C 1
ATOM 1481 O O . THR A 1 184 ? -12.161 11.815 10.498 1.00 90.69 184 THR A O 1
ATOM 1484 N N . LYS A 1 185 ? -12.176 11.974 12.731 1.00 91.00 185 LYS A N 1
ATOM 1485 C CA . LYS A 1 185 ? -11.652 13.352 12.746 1.00 91.00 185 LYS A CA 1
ATOM 1486 C C . LYS A 1 185 ? -10.322 13.473 12.009 1.00 91.00 185 LYS A C 1
ATOM 1488 O O . LYS A 1 185 ? -10.076 14.473 11.337 1.00 91.00 185 LYS A O 1
ATOM 1493 N N . ARG A 1 186 ? -9.440 12.482 12.160 1.00 89.38 186 ARG A N 1
ATOM 1494 C CA . ARG A 1 186 ? -8.134 12.491 11.502 1.00 89.38 186 ARG A CA 1
ATOM 1495 C C . ARG A 1 186 ? -8.258 12.252 10.000 1.00 89.38 186 ARG A C 1
ATOM 1497 O O . ARG A 1 186 ? -7.577 12.927 9.230 1.00 89.38 186 ARG A O 1
ATOM 1504 N N . LEU A 1 187 ? -9.152 11.352 9.595 1.00 86.25 187 LEU A N 1
ATOM 1505 C CA . LEU A 1 187 ? -9.513 11.138 8.198 1.00 86.25 187 LEU A CA 1
ATOM 1506 C C . LEU A 1 187 ? -10.070 12.423 7.576 1.00 86.25 187 LEU A C 1
ATOM 1508 O O . LEU A 1 187 ? -9.548 12.862 6.555 1.00 86.25 187 LEU A O 1
ATOM 1512 N N . ASP A 1 188 ? -11.046 13.068 8.215 1.00 85.56 188 ASP A N 1
ATOM 1513 C CA . ASP A 1 188 ? -11.646 14.320 7.739 1.00 85.56 188 ASP A CA 1
ATOM 1514 C C . ASP A 1 188 ? -10.592 15.430 7.620 1.00 85.56 188 ASP A C 1
ATOM 1516 O O . ASP A 1 188 ? -10.501 16.111 6.598 1.00 85.56 188 ASP A O 1
ATOM 1520 N N . TRP A 1 189 ? -9.698 15.546 8.607 1.00 88.94 189 TRP A N 1
ATOM 1521 C CA . TRP A 1 189 ? -8.586 16.491 8.540 1.00 88.94 189 TRP A CA 1
ATOM 1522 C C . TRP A 1 189 ? -7.670 16.228 7.334 1.00 88.94 189 TRP A C 1
ATOM 1524 O O . TRP A 1 189 ? -7.265 17.175 6.657 1.00 88.94 189 TRP A O 1
ATOM 1534 N N . LEU A 1 190 ? -7.349 14.964 7.027 1.00 82.88 190 LEU A N 1
ATOM 1535 C CA . LEU A 1 190 ? -6.555 14.604 5.844 1.00 82.88 190 LEU A CA 1
ATOM 1536 C C . LEU A 1 190 ? -7.301 14.921 4.547 1.00 82.88 190 LEU A C 1
ATOM 1538 O O . LEU A 1 190 ? -6.699 15.448 3.612 1.00 82.88 190 LEU A O 1
ATOM 1542 N N . VAL A 1 191 ? -8.603 14.647 4.500 1.00 78.75 191 VAL A N 1
ATOM 1543 C CA . VAL A 1 191 ? -9.474 15.009 3.377 1.00 78.75 191 VAL A CA 1
ATOM 1544 C C . VAL A 1 191 ? -9.419 16.510 3.113 1.00 78.75 191 VAL A C 1
ATOM 1546 O O . VAL A 1 191 ? -9.213 16.919 1.971 1.00 78.75 191 VAL A O 1
ATOM 1549 N N . GLU A 1 192 ? -9.532 17.331 4.151 1.00 81.69 192 GLU A N 1
ATOM 1550 C CA . GLU A 1 192 ? -9.555 18.788 4.031 1.00 81.69 192 GLU A CA 1
ATOM 1551 C C . GLU A 1 192 ? -8.179 19.385 3.705 1.00 81.69 192 GLU A C 1
ATOM 1553 O O . GLU A 1 192 ? -8.077 20.260 2.843 1.00 81.69 192 GLU A O 1
ATOM 1558 N N . ASN A 1 193 ? -7.113 18.900 4.350 1.00 82.19 193 ASN A N 1
ATOM 1559 C CA . ASN A 1 193 ? -5.780 19.518 4.305 1.00 82.19 193 ASN A CA 1
ATOM 1560 C C . ASN A 1 193 ? -4.837 18.876 3.275 1.00 82.19 193 ASN A C 1
ATOM 1562 O O . ASN A 1 193 ? -3.832 19.475 2.887 1.00 82.19 193 ASN A O 1
ATOM 1566 N N . LYS A 1 194 ? -5.131 17.653 2.823 1.00 77.69 194 LYS A N 1
ATOM 1567 C CA . LYS A 1 194 ? -4.328 16.886 1.856 1.00 77.69 194 LYS A CA 1
ATOM 1568 C C . LYS A 1 194 ? -5.180 16.422 0.673 1.00 77.69 194 LYS A C 1
ATOM 1570 O O . LYS A 1 194 ? -5.005 15.319 0.157 1.00 77.69 194 LYS A O 1
ATOM 1575 N N . GLN A 1 195 ? -6.059 17.304 0.187 1.00 69.94 195 GLN A N 1
ATOM 1576 C CA . GLN A 1 195 ? -6.979 17.031 -0.927 1.00 69.94 195 GLN A CA 1
ATOM 1577 C C . GLN A 1 195 ? -6.303 16.410 -2.158 1.00 69.94 195 GLN A C 1
ATOM 1579 O O . GLN A 1 195 ? -6.923 15.601 -2.845 1.00 69.94 195 GLN A O 1
ATOM 1584 N N . TYR A 1 196 ? -5.048 16.774 -2.446 1.00 69.19 196 TYR A N 1
ATOM 1585 C CA . TYR A 1 196 ? -4.307 16.230 -3.584 1.00 69.19 196 TYR A CA 1
ATOM 1586 C C . TYR A 1 196 ? -3.997 14.730 -3.435 1.00 69.19 196 TYR A C 1
ATOM 1588 O O . TYR A 1 196 ? -4.187 14.001 -4.404 1.00 69.19 196 TYR A O 1
ATOM 1596 N N . LEU A 1 197 ? -3.601 14.262 -2.241 1.00 67.69 197 LEU A N 1
ATOM 1597 C CA . LEU A 1 197 ? -3.345 12.839 -1.961 1.00 67.69 197 LEU A CA 1
ATOM 1598 C C . LEU A 1 197 ? -4.642 12.041 -2.053 1.00 67.69 197 LEU A C 1
ATOM 1600 O O . LEU A 1 197 ? -4.697 10.951 -2.611 1.00 67.69 197 LEU A O 1
ATOM 1604 N N . ILE A 1 198 ? -5.710 12.611 -1.511 1.00 68.81 198 ILE A N 1
ATOM 1605 C CA . ILE A 1 198 ? -6.978 11.914 -1.357 1.00 68.81 198 ILE A CA 1
ATOM 1606 C C . ILE A 1 198 ? -7.710 11.774 -2.696 1.00 68.81 198 ILE A C 1
ATOM 1608 O O . ILE A 1 198 ? -8.142 10.677 -3.043 1.00 68.81 198 ILE A O 1
ATOM 1612 N N . LYS A 1 199 ? -7.811 12.855 -3.485 1.00 66.25 199 LYS A N 1
ATOM 1613 C CA . LYS A 1 199 ? -8.480 12.828 -4.801 1.00 66.25 199 LYS A CA 1
ATOM 1614 C C . LYS A 1 199 ? -7.826 11.853 -5.778 1.00 66.25 199 LYS A C 1
ATOM 1616 O O . LYS A 1 199 ? -8.497 11.367 -6.681 1.00 66.25 199 LYS A O 1
ATOM 1621 N N . ARG A 1 200 ? -6.525 11.616 -5.622 1.00 66.56 200 ARG A N 1
ATOM 1622 C CA . ARG A 1 200 ? -5.732 10.761 -6.507 1.00 66.56 200 ARG A CA 1
ATOM 1623 C C . ARG A 1 200 ? -5.777 9.288 -6.106 1.00 66.56 200 ARG A C 1
ATOM 1625 O O . ARG A 1 200 ? -5.813 8.437 -6.985 1.00 66.56 200 ARG A O 1
ATOM 1632 N N . ASN A 1 201 ? -5.821 9.000 -4.804 1.00 67.00 201 ASN A N 1
ATOM 1633 C CA . ASN A 1 201 ? -5.581 7.653 -4.275 1.00 67.00 201 ASN A CA 1
ATOM 1634 C C . ASN A 1 201 ? -6.797 6.996 -3.603 1.00 67.00 201 ASN A C 1
ATOM 1636 O O . ASN A 1 201 ? -6.730 5.832 -3.212 1.00 67.00 201 ASN A O 1
ATOM 1640 N N . ILE A 1 202 ? -7.916 7.712 -3.451 1.00 66.50 202 ILE A N 1
ATOM 1641 C CA . ILE A 1 202 ? -9.169 7.141 -2.945 1.00 66.50 202 ILE A CA 1
ATOM 1642 C C . ILE A 1 202 ? -10.215 7.182 -4.057 1.00 66.50 202 ILE A C 1
ATOM 1644 O O . ILE A 1 202 ? -10.800 8.224 -4.355 1.00 66.50 202 ILE A O 1
ATOM 1648 N N . GLY A 1 203 ? -10.474 6.017 -4.657 1.00 55.16 203 GLY A N 1
ATOM 1649 C CA . GLY A 1 203 ? -11.345 5.873 -5.828 1.00 55.16 203 GLY A CA 1
ATOM 1650 C C . GLY A 1 203 ? -12.817 6.251 -5.609 1.00 55.16 203 GLY A C 1
ATOM 1651 O O . GLY A 1 203 ? -13.535 6.447 -6.586 1.00 55.16 203 GLY A O 1
ATOM 1652 N N . CYS A 1 204 ? -13.278 6.384 -4.358 1.00 51.06 204 CYS A N 1
ATOM 1653 C CA . CYS A 1 204 ? -14.704 6.528 -4.029 1.00 51.06 204 CYS A CA 1
ATOM 1654 C C . CYS A 1 204 ? -15.035 7.658 -3.034 1.00 51.06 204 CYS A C 1
ATOM 1656 O O . CYS A 1 204 ? -15.988 7.534 -2.272 1.00 51.06 204 CYS A O 1
ATOM 1658 N N . MET A 1 205 ? -14.297 8.772 -3.007 1.00 50.38 205 MET A N 1
ATOM 1659 C CA . MET A 1 205 ? -14.701 9.907 -2.150 1.00 50.38 205 MET A CA 1
ATOM 1660 C C . MET A 1 205 ? -15.910 10.682 -2.698 1.00 50.38 205 MET A C 1
ATOM 1662 O O . MET A 1 205 ? -16.785 11.080 -1.934 1.00 50.38 205 MET A O 1
ATOM 1666 N N . ASN A 1 206 ? -15.984 10.884 -4.021 1.00 42.03 206 ASN A N 1
ATOM 1667 C CA . ASN A 1 206 ? -17.061 11.675 -4.642 1.00 42.03 206 ASN A CA 1
ATOM 1668 C C . ASN A 1 206 ? -18.300 10.844 -5.000 1.00 42.03 206 ASN A C 1
ATOM 1670 O O . ASN A 1 206 ? -19.393 11.387 -5.126 1.00 42.03 206 ASN A O 1
ATOM 1674 N N . VAL A 1 207 ? -18.130 9.532 -5.161 1.00 51.03 207 VAL A N 1
ATOM 1675 C CA . VAL A 1 207 ? -19.222 8.579 -5.357 1.00 51.03 207 VAL A CA 1
ATOM 1676 C C . VAL A 1 207 ? -19.118 7.598 -4.210 1.00 51.03 207 VAL A C 1
ATOM 1678 O O . VAL A 1 207 ? -18.418 6.590 -4.296 1.00 51.03 207 VAL A O 1
ATOM 1681 N N . LYS A 1 208 ? -19.773 7.952 -3.105 1.00 53.84 208 LYS A N 1
ATOM 1682 C CA . LYS A 1 208 ? -20.013 7.026 -2.010 1.00 53.84 208 LYS A CA 1
ATOM 1683 C C . LYS A 1 208 ? -20.593 5.741 -2.607 1.00 53.84 208 LYS A C 1
ATOM 1685 O O . LYS A 1 208 ? -21.553 5.804 -3.377 1.00 53.84 208 LYS A O 1
ATOM 1690 N N . GLY A 1 209 ? -19.959 4.600 -2.336 1.00 55.25 209 GLY A N 1
ATOM 1691 C CA . GLY A 1 209 ? -20.434 3.312 -2.841 1.00 55.25 209 GLY A CA 1
ATOM 1692 C C . GLY A 1 209 ? -21.844 2.994 -2.331 1.00 55.25 209 GLY A C 1
ATOM 1693 O O . GLY A 1 209 ? -22.451 3.773 -1.594 1.00 55.25 209 GLY A O 1
ATOM 1694 N N . SER A 1 210 ? -22.372 1.817 -2.678 1.00 53.88 210 SER A N 1
ATOM 1695 C CA . SER A 1 210 ? -23.621 1.344 -2.067 1.00 53.88 210 SER A CA 1
ATOM 1696 C C . SER A 1 210 ? -23.501 1.405 -0.537 1.00 53.88 210 SER A C 1
ATOM 1698 O O . SER A 1 210 ? -22.593 0.803 0.035 1.00 53.88 210 SER A O 1
ATOM 1700 N N . GLY A 1 211 ? -24.374 2.185 0.108 1.00 58.50 211 GLY A N 1
ATOM 1701 C CA . GLY A 1 211 ? -24.390 2.340 1.562 1.00 58.50 211 GLY A CA 1
ATOM 1702 C C . GLY A 1 211 ? -23.290 3.226 2.153 1.00 58.50 211 GLY A C 1
ATOM 1703 O O . GLY A 1 211 ? -22.860 2.944 3.258 1.00 58.50 211 GLY A O 1
ATOM 1704 N N . ASP A 1 212 ? -22.825 4.279 1.473 1.00 71.19 212 ASP A N 1
ATOM 1705 C CA . ASP A 1 212 ? -21.881 5.266 2.037 1.00 71.19 212 ASP A CA 1
ATOM 1706 C C . ASP A 1 212 ? -20.455 4.752 2.341 1.00 71.19 212 ASP A C 1
ATOM 1708 O O . ASP A 1 212 ? -19.682 5.406 3.043 1.00 71.19 212 ASP A O 1
ATOM 1712 N N . ARG A 1 213 ? -20.081 3.601 1.771 1.00 79.25 213 ARG A N 1
ATOM 1713 C CA . ARG A 1 213 ? -18.776 2.947 1.966 1.00 79.25 213 ARG A CA 1
ATOM 1714 C C . ARG A 1 213 ? -17.629 3.680 1.277 1.00 79.25 213 ARG A C 1
ATOM 1716 O O . ARG A 1 213 ? -17.769 4.141 0.140 1.00 79.25 213 ARG A O 1
ATOM 1723 N N . LEU A 1 214 ? -16.469 3.681 1.933 1.00 80.81 214 LEU A N 1
ATOM 1724 C CA . LEU A 1 214 ? -15.219 4.215 1.398 1.00 80.81 214 LEU A CA 1
ATOM 1725 C C . LEU A 1 214 ? -14.299 3.064 0.972 1.00 80.81 214 LEU A C 1
ATOM 1727 O O . LEU A 1 214 ? -13.888 2.256 1.801 1.00 80.81 214 LEU A O 1
ATOM 1731 N N . LEU A 1 215 ? -13.956 2.995 -0.315 1.00 85.50 215 LEU A N 1
ATOM 1732 C CA . LEU A 1 215 ? -12.984 2.031 -0.835 1.00 85.50 215 LEU A CA 1
ATOM 1733 C C . LEU A 1 215 ? -11.587 2.658 -0.873 1.00 85.50 215 LEU A C 1
ATOM 1735 O O . LEU A 1 215 ? -11.344 3.606 -1.623 1.00 85.50 215 LEU A O 1
ATOM 1739 N N . LEU A 1 216 ? -10.671 2.089 -0.096 1.00 87.19 216 LEU A N 1
ATOM 1740 C CA . LEU A 1 216 ? -9.238 2.319 -0.213 1.00 87.19 216 LEU A CA 1
ATOM 1741 C C . LEU A 1 216 ? -8.699 1.304 -1.218 1.00 87.19 216 LEU A C 1
ATOM 1743 O O . LEU A 1 216 ? -8.847 0.105 -1.003 1.00 87.19 216 LEU A O 1
ATOM 1747 N N . SER A 1 217 ? -8.139 1.767 -2.330 1.00 87.25 217 SER A N 1
ATOM 1748 C CA . SER A 1 217 ? -7.520 0.910 -3.345 1.00 87.25 217 SER A CA 1
ATOM 1749 C C . SER A 1 217 ? -6.373 1.648 -4.021 1.00 87.25 217 SER A C 1
ATOM 1751 O O . SER A 1 217 ? -6.549 2.804 -4.413 1.00 87.25 217 SER A O 1
ATOM 1753 N N . LEU A 1 218 ? -5.225 0.983 -4.183 1.00 83.81 218 LEU A N 1
ATOM 1754 C CA . LEU A 1 218 ? -4.107 1.518 -4.972 1.00 83.81 218 LEU A CA 1
ATOM 1755 C C . LEU A 1 218 ? -4.485 1.719 -6.441 1.00 83.81 218 LEU A C 1
ATOM 1757 O O . LEU A 1 218 ? -3.963 2.598 -7.127 1.00 83.81 218 LEU A O 1
ATOM 1761 N N . VAL A 1 219 ? -5.382 0.870 -6.933 1.00 85.81 219 VAL A N 1
ATOM 1762 C CA . VAL A 1 219 ? -5.770 0.817 -8.335 1.00 85.81 219 VAL A CA 1
ATOM 1763 C C . VAL A 1 219 ? -7.152 1.443 -8.481 1.00 85.81 219 VAL A C 1
ATOM 1765 O O . VAL A 1 219 ? -8.121 1.008 -7.852 1.00 85.81 219 VAL A O 1
ATOM 1768 N N . SER A 1 220 ? -7.241 2.492 -9.302 1.00 83.38 220 SER A N 1
ATOM 1769 C CA . SER A 1 220 ? -8.516 3.118 -9.659 1.00 83.38 220 SER A CA 1
ATOM 1770 C C . SER A 1 220 ? -9.346 2.191 -10.548 1.00 83.38 220 SER A C 1
ATOM 1772 O O . SER A 1 220 ? -8.825 1.249 -11.140 1.00 83.38 220 SER A O 1
ATOM 1774 N N . LYS A 1 221 ? -10.645 2.474 -10.694 1.00 83.88 221 LYS A N 1
ATOM 1775 C CA . LYS A 1 221 ? -11.530 1.685 -11.564 1.00 83.88 221 LYS A CA 1
ATOM 1776 C C . LYS A 1 221 ? -10.988 1.560 -12.994 1.00 83.88 221 LYS A C 1
ATOM 1778 O O . LYS A 1 221 ? -10.995 0.466 -13.548 1.00 83.88 221 LYS A O 1
ATOM 1783 N N . ASP A 1 222 ? -10.514 2.659 -13.574 1.00 85.19 222 ASP A N 1
ATOM 1784 C CA . ASP A 1 222 ? -10.039 2.671 -14.962 1.00 85.19 222 ASP A CA 1
ATOM 1785 C C . ASP A 1 222 ? -8.758 1.843 -15.115 1.00 85.19 222 ASP A C 1
ATOM 1787 O O . ASP A 1 222 ? -8.660 1.014 -16.018 1.00 85.19 222 ASP A O 1
ATOM 1791 N N . ARG A 1 223 ? -7.822 1.975 -14.165 1.00 88.19 223 ARG A N 1
ATOM 1792 C CA . ARG A 1 223 ? -6.602 1.157 -14.134 1.00 88.19 223 ARG A CA 1
ATOM 1793 C C . ARG A 1 223 ? -6.903 -0.316 -13.884 1.00 88.19 223 ARG A C 1
ATOM 1795 O O . ARG A 1 223 ? -6.262 -1.168 -14.483 1.00 88.19 223 ARG A O 1
ATOM 1802 N N . LEU A 1 224 ? -7.891 -0.622 -13.041 1.00 90.19 224 LEU A N 1
ATOM 1803 C CA . LEU A 1 224 ? -8.342 -1.990 -12.797 1.00 90.19 224 LEU A CA 1
ATOM 1804 C C . LEU A 1 224 ? -8.835 -2.615 -14.100 1.00 90.19 224 LEU A C 1
ATOM 1806 O O . LEU A 1 224 ? -8.386 -3.697 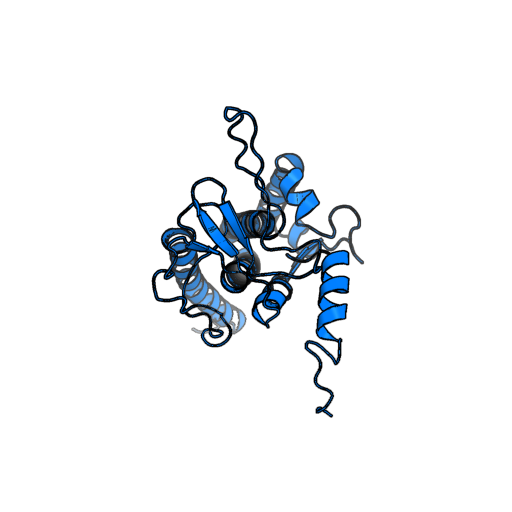-14.453 1.00 90.19 224 LEU A O 1
ATOM 1810 N N . LEU A 1 225 ? -9.716 -1.931 -14.835 1.00 90.94 225 LEU A N 1
ATOM 1811 C CA . LEU A 1 225 ? -10.206 -2.424 -16.124 1.00 90.94 225 LEU A CA 1
ATOM 1812 C C . LEU A 1 225 ? -9.064 -2.639 -17.123 1.00 90.94 225 LEU A C 1
ATOM 1814 O O . LEU A 1 225 ? -9.049 -3.656 -17.815 1.00 90.94 225 LEU A O 1
ATOM 1818 N N . ALA A 1 226 ? -8.092 -1.728 -17.163 1.00 92.25 226 ALA A N 1
ATOM 1819 C CA . ALA A 1 226 ? -6.950 -1.859 -18.053 1.00 92.25 226 ALA A CA 1
ATOM 1820 C C . ALA A 1 226 ? -6.052 -3.053 -17.679 1.00 92.25 226 ALA A C 1
ATOM 1822 O O . ALA A 1 226 ? -5.732 -3.871 -18.540 1.00 92.25 226 ALA A O 1
ATOM 1823 N N . ILE A 1 227 ? -5.738 -3.233 -16.393 1.00 92.19 227 ILE A N 1
ATOM 1824 C CA . ILE A 1 227 ? -4.980 -4.395 -15.910 1.00 92.19 227 ILE A CA 1
ATOM 1825 C C . ILE A 1 227 ? -5.733 -5.697 -16.203 1.00 92.19 227 ILE A C 1
ATOM 1827 O O . ILE A 1 227 ? -5.140 -6.638 -16.723 1.00 92.19 227 ILE A O 1
ATOM 1831 N N . LEU A 1 228 ? -7.039 -5.754 -15.919 1.00 92.38 228 LEU A N 1
ATOM 1832 C CA . LEU A 1 228 ? -7.856 -6.942 -16.181 1.00 92.38 228 LEU A CA 1
ATOM 1833 C C . LEU A 1 228 ? -7.893 -7.291 -17.670 1.00 92.38 228 LEU A C 1
ATOM 1835 O O . LEU A 1 228 ? -7.861 -8.470 -18.003 1.00 92.38 228 LEU A O 1
ATOM 1839 N N . SER A 1 229 ? -7.905 -6.293 -18.560 1.00 92.62 229 SER A N 1
ATOM 1840 C CA . SER A 1 229 ? -7.856 -6.552 -20.003 1.00 92.62 229 SER A CA 1
ATOM 1841 C C . SER A 1 229 ? -6.582 -7.281 -20.429 1.00 92.62 229 SER A C 1
ATOM 1843 O O . SER A 1 229 ? -6.655 -8.104 -21.325 1.00 92.62 229 SER A O 1
ATOM 1845 N N . LYS A 1 230 ? -5.448 -7.032 -19.758 1.00 90.88 230 LYS A N 1
ATOM 1846 C CA . LYS A 1 230 ? -4.188 -7.763 -19.965 1.00 90.88 230 LYS A CA 1
ATOM 1847 C C . LYS A 1 230 ? -4.174 -9.107 -19.253 1.00 90.88 230 LYS A C 1
ATOM 1849 O O . LYS A 1 230 ? -3.662 -10.081 -19.784 1.00 90.88 230 LYS A O 1
ATOM 1854 N N . MET A 1 231 ? -4.745 -9.166 -18.054 1.00 90.88 231 MET A N 1
ATOM 1855 C CA . MET A 1 231 ? -4.787 -10.388 -17.254 1.00 90.88 231 MET A CA 1
ATOM 1856 C C . MET A 1 231 ? -5.620 -11.495 -17.920 1.00 90.88 231 MET A C 1
ATOM 1858 O O . MET A 1 231 ? -5.301 -12.668 -17.771 1.00 90.88 231 MET A O 1
ATOM 1862 N N . PHE A 1 232 ? -6.679 -11.117 -18.640 1.00 91.44 232 PHE A N 1
ATOM 1863 C CA . PHE A 1 232 ? -7.550 -12.033 -19.381 1.00 91.44 232 PHE A CA 1
ATOM 1864 C C . PHE A 1 232 ? -7.205 -12.136 -20.875 1.00 91.44 232 PHE A C 1
ATOM 1866 O O . PHE A 1 232 ? -7.992 -12.694 -21.634 1.00 91.44 232 PHE A O 1
ATOM 1873 N N . ASP A 1 233 ? -6.070 -11.581 -21.300 1.00 90.94 233 ASP A N 1
ATOM 1874 C CA . ASP A 1 233 ? -5.578 -11.711 -22.670 1.00 90.94 233 ASP A CA 1
ATOM 1875 C C . ASP A 1 233 ? -4.812 -13.033 -22.814 1.00 90.94 233 ASP A C 1
ATOM 1877 O O . ASP A 1 233 ? -3.885 -13.306 -22.040 1.00 90.94 233 ASP A O 1
ATOM 1881 N N . GLU A 1 234 ? -5.232 -13.850 -23.782 1.00 88.81 234 GLU A N 1
ATOM 1882 C CA . GLU A 1 234 ? -4.665 -15.171 -24.082 1.00 88.81 234 GLU A CA 1
ATOM 1883 C C . GLU A 1 234 ? -3.222 -15.094 -24.612 1.00 88.81 234 GLU A C 1
ATOM 1885 O O . GLU A 1 234 ? -2.444 -16.039 -24.472 1.00 88.81 234 GLU A O 1
ATOM 1890 N N . ASP A 1 235 ? -2.849 -13.950 -25.194 1.00 88.06 235 ASP A N 1
ATOM 1891 C CA . ASP A 1 235 ? -1.494 -13.687 -25.683 1.00 88.06 235 ASP A CA 1
ATOM 1892 C C . ASP A 1 235 ? -0.568 -13.117 -24.582 1.00 88.06 235 ASP A C 1
ATOM 1894 O O . ASP A 1 235 ? 0.619 -12.886 -24.827 1.00 88.06 235 ASP A O 1
ATOM 1898 N N . GLU A 1 236 ? -1.083 -12.885 -23.365 1.00 87.12 236 GLU A N 1
ATOM 1899 C CA . GLU A 1 236 ? -0.338 -12.282 -22.250 1.00 87.12 236 GLU A CA 1
ATOM 1900 C C . GLU A 1 236 ? -0.334 -13.182 -20.998 1.00 87.12 236 GLU A C 1
ATOM 1902 O O . GLU A 1 236 ? 0.612 -13.936 -20.772 1.00 87.12 236 GLU A O 1
ATOM 1907 N N . PHE A 1 237 ? -1.358 -13.075 -20.142 1.00 87.19 237 PHE A N 1
ATOM 1908 C CA . PHE A 1 237 ? -1.397 -13.722 -18.824 1.00 87.19 237 PHE A CA 1
ATOM 1909 C C . PHE A 1 237 ? -2.312 -14.946 -18.777 1.00 87.19 237 PHE A C 1
ATOM 1911 O O . PHE A 1 237 ? -2.093 -15.825 -17.938 1.00 87.19 237 PHE A O 1
ATOM 1918 N N . LEU A 1 238 ? -3.344 -15.001 -19.620 1.00 85.12 238 LEU A N 1
ATOM 1919 C CA . LEU A 1 238 ? -4.287 -16.109 -19.635 1.00 85.12 238 LEU A CA 1
ATOM 1920 C C . LEU A 1 238 ? -3.730 -17.215 -20.534 1.00 85.12 238 LEU A C 1
ATOM 1922 O O . LEU A 1 238 ? -3.517 -17.018 -21.718 1.00 85.12 238 LEU A O 1
ATOM 1926 N N . SER A 1 239 ? -3.467 -18.395 -19.983 1.00 81.50 239 SER A N 1
ATOM 1927 C CA . SER A 1 239 ? -3.019 -19.525 -20.800 1.00 81.50 239 SER A CA 1
ATOM 1928 C C . SER A 1 239 ? -4.200 -20.158 -21.539 1.00 81.50 239 SER A C 1
ATOM 1930 O O . SER A 1 239 ? -5.210 -20.483 -20.921 1.00 81.50 239 SER A O 1
ATOM 1932 N N . ASN A 1 240 ? -4.023 -20.465 -22.829 1.00 77.94 240 ASN A N 1
ATOM 1933 C CA . ASN A 1 240 ? -4.954 -21.308 -23.601 1.00 77.94 240 ASN A CA 1
ATOM 1934 C C . ASN A 1 240 ? -4.966 -22.779 -23.166 1.00 77.94 240 ASN A C 1
ATOM 1936 O O . ASN A 1 240 ? -5.787 -23.572 -23.628 1.00 77.94 240 ASN A O 1
ATOM 1940 N N . TYR A 1 241 ? -4.049 -23.150 -22.278 1.00 72.75 241 TYR A N 1
ATOM 1941 C CA . TYR A 1 241 ? -3.949 -24.468 -21.678 1.00 72.75 241 TYR A CA 1
ATOM 1942 C C . TYR A 1 241 ? -4.376 -24.384 -20.215 1.00 72.75 241 TYR A C 1
ATOM 1944 O O . TYR A 1 241 ? -3.514 -24.469 -19.350 1.00 72.75 241 TYR A O 1
ATOM 1952 N N . GLU A 1 242 ? -5.667 -24.167 -19.940 1.00 59.22 242 GLU A N 1
ATOM 1953 C CA . GLU A 1 242 ? -6.287 -24.454 -18.633 1.00 59.22 242 GLU A CA 1
ATOM 1954 C C . GLU A 1 242 ? -7.831 -24.356 -18.676 1.00 59.22 242 GLU A C 1
ATOM 1956 O O . GLU A 1 242 ? -8.413 -23.275 -18.627 1.00 59.22 242 GLU A O 1
ATOM 1961 N N . PHE A 1 243 ? -8.483 -25.523 -18.762 1.00 49.69 243 PHE A N 1
ATOM 1962 C CA . PHE A 1 243 ? -9.600 -25.959 -17.909 1.00 49.69 243 PHE A CA 1
ATOM 1963 C C . PHE A 1 243 ? -9.439 -27.462 -17.656 1.00 49.69 243 PHE A C 1
ATOM 1965 O O . PHE A 1 243 ? -9.179 -28.196 -18.639 1.00 49.69 243 PHE A O 1
#

InterPro domains:
  IPR004888 Glycoside hydrolase family 63 [PTHR10412] (10-241)
  IPR008928 Six-hairpin glycosidase superfamily [SSF48208] (11-183)
  IPR012341 Six-hairpin glycosidase-like superfamily [G3DSA:1.50.10.10] (4-243)

Organism: Candida boidinii (NC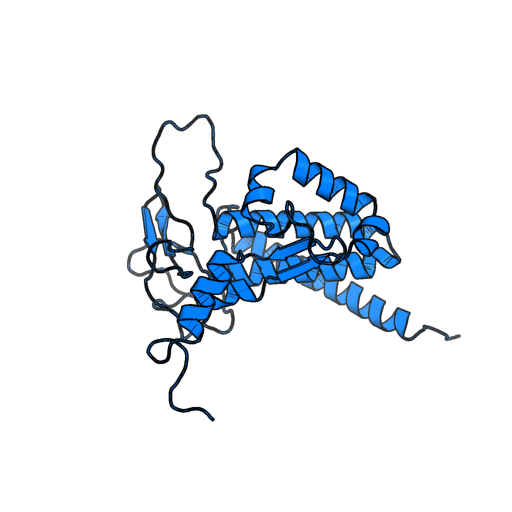BI:txid5477)